Protein AF-A0A7H9CGQ5-F1 (afdb_monomer_lite)

Radius of gyration: 26.14 Å; chains: 1; bounding box: 93×39×71 Å

Structure (mmCIF, N/CA/C/O backbone):
data_AF-A0A7H9CGQ5-F1
#
_entry.id   AF-A0A7H9CGQ5-F1
#
loop_
_atom_site.group_PDB
_atom_site.id
_atom_site.type_symbol
_atom_site.label_atom_id
_atom_site.label_alt_id
_atom_site.label_comp_id
_atom_site.label_asym_id
_atom_site.label_entity_id
_atom_site.label_seq_id
_atom_site.pdbx_PDB_ins_code
_atom_site.Cartn_x
_atom_site.Cartn_y
_atom_site.Cartn_z
_atom_site.occupancy
_atom_site.B_iso_or_equiv
_atom_site.auth_seq_id
_atom_site.auth_comp_id
_atom_site.auth_asym_id
_atom_site.auth_atom_id
_atom_site.pdbx_PDB_model_num
ATOM 1 N N . MET A 1 1 ? 66.122 -0.724 35.534 1.00 43.09 1 MET A N 1
ATOM 2 C CA . MET A 1 1 ? 65.231 0.251 34.865 1.00 43.09 1 MET A CA 1
ATOM 3 C C . MET A 1 1 ? 64.099 -0.499 34.182 1.00 43.09 1 MET A C 1
ATOM 5 O O . MET A 1 1 ? 64.407 -1.417 33.437 1.00 43.09 1 MET A O 1
ATOM 9 N N . LYS A 1 2 ? 62.855 -0.063 34.433 1.00 48.34 2 LYS A N 1
ATOM 10 C CA . LYS A 1 2 ? 61.606 -0.184 33.643 1.00 48.34 2 LYS A CA 1
ATOM 11 C C . LYS A 1 2 ? 60.436 -0.601 34.539 1.00 48.34 2 LYS A C 1
ATOM 13 O O . LYS A 1 2 ? 60.299 -1.744 34.949 1.00 48.34 2 LYS A O 1
ATOM 18 N N . LYS A 1 3 ? 59.658 0.426 34.883 1.00 49.47 3 LYS A N 1
ATOM 19 C CA . LYS A 1 3 ? 58.382 0.401 35.596 1.00 49.47 3 LYS A CA 1
ATOM 20 C C . LYS A 1 3 ? 57.307 -0.087 34.617 1.00 49.47 3 LYS A C 1
ATOM 22 O O . LYS A 1 3 ? 57.309 0.372 33.479 1.00 49.47 3 LYS A O 1
ATOM 27 N N . SER A 1 4 ? 56.387 -0.938 35.057 1.00 46.31 4 SER A N 1
ATOM 28 C CA . SER A 1 4 ? 55.133 -1.205 34.339 1.00 46.31 4 SER A CA 1
ATOM 29 C C . SER A 1 4 ? 54.013 -1.207 35.380 1.00 46.31 4 SER A C 1
ATOM 31 O O . SER A 1 4 ? 53.860 -2.175 36.112 1.00 46.31 4 SER A O 1
ATOM 33 N N . LEU A 1 5 ? 53.517 -0.030 35.771 1.00 48.66 5 LEU A N 1
ATOM 34 C CA . LEU A 1 5 ? 52.307 0.610 35.229 1.00 48.66 5 LEU A CA 1
ATOM 35 C C . LEU A 1 5 ? 51.077 -0.309 35.291 1.00 48.66 5 LEU A C 1
ATOM 37 O O . LEU A 1 5 ? 50.752 -1.024 34.350 1.00 48.66 5 LEU A O 1
ATOM 41 N N . PHE A 1 6 ? 50.410 -0.226 36.446 1.00 49.50 6 PHE A N 1
ATOM 42 C CA . PHE A 1 6 ? 48.983 -0.472 36.628 1.00 49.50 6 PHE A CA 1
ATOM 43 C C . PHE A 1 6 ? 48.187 0.351 35.609 1.00 49.50 6 PHE A C 1
ATOM 45 O O . PHE A 1 6 ? 48.348 1.569 35.567 1.00 49.50 6 PHE A O 1
ATOM 52 N N . MET A 1 7 ? 47.297 -0.286 34.850 1.00 51.72 7 MET A N 1
ATOM 53 C CA . MET A 1 7 ? 46.242 0.409 34.113 1.00 51.72 7 MET A CA 1
ATOM 54 C C . MET A 1 7 ? 44.912 -0.335 34.268 1.00 51.72 7 MET A C 1
ATOM 56 O O . MET A 1 7 ? 44.651 -1.332 33.606 1.00 51.72 7 MET A O 1
ATOM 60 N N . LEU A 1 8 ? 44.138 0.170 35.233 1.00 45.12 8 LEU A N 1
ATOM 61 C CA . LEU A 1 8 ? 42.710 0.501 35.167 1.00 45.12 8 LEU A CA 1
ATOM 62 C C . LEU A 1 8 ? 41.776 -0.452 34.400 1.00 45.12 8 LEU A C 1
ATOM 64 O O . LEU A 1 8 ? 41.672 -0.408 33.177 1.00 45.12 8 LEU A O 1
ATOM 68 N N . SER A 1 9 ? 40.967 -1.192 35.166 1.00 49.03 9 SER A N 1
ATOM 69 C CA . SER A 1 9 ? 39.667 -1.676 34.708 1.00 49.03 9 SER A CA 1
ATOM 70 C C . SER A 1 9 ? 38.731 -0.483 34.500 1.00 49.03 9 SER A C 1
ATOM 72 O O . SER A 1 9 ? 38.485 0.264 35.451 1.00 49.03 9 SER A O 1
ATOM 74 N N . LEU A 1 10 ? 38.166 -0.328 33.304 1.00 52.41 10 LEU A N 1
ATOM 75 C CA . LEU A 1 10 ? 36.964 0.480 33.119 1.00 52.41 10 LEU A CA 1
ATOM 76 C C . LEU A 1 10 ? 35.789 -0.401 32.720 1.00 52.41 10 LEU A C 1
ATOM 78 O O . LEU A 1 10 ? 35.899 -1.320 31.912 1.00 52.41 10 LEU A O 1
ATOM 82 N N . ALA A 1 11 ? 34.689 -0.097 33.393 1.00 53.12 11 ALA A N 1
ATOM 83 C CA . ALA A 1 11 ? 33.464 -0.846 33.458 1.00 53.12 11 ALA A CA 1
ATOM 84 C C . ALA A 1 11 ? 32.754 -0.973 32.106 1.00 53.12 11 ALA A C 1
ATOM 86 O O . ALA A 1 11 ? 32.753 -0.087 31.255 1.00 53.12 11 ALA A O 1
ATOM 87 N N . SER A 1 12 ? 32.106 -2.121 31.997 1.00 49.47 12 SER A N 1
ATOM 88 C CA . SER A 1 12 ? 31.062 -2.500 31.067 1.00 49.47 12 SER A CA 1
ATOM 89 C C . SER A 1 12 ? 29.886 -1.519 30.991 1.00 49.47 12 SER A C 1
ATOM 91 O O . SER A 1 12 ? 29.423 -1.022 32.013 1.00 49.47 12 SER A O 1
ATOM 93 N N . ALA A 1 13 ? 29.340 -1.450 29.773 1.00 50.22 13 ALA A N 1
ATOM 94 C CA . ALA A 1 13 ? 27.950 -1.186 29.399 1.00 50.22 13 ALA A CA 1
ATOM 95 C C . ALA A 1 13 ? 27.366 0.210 29.676 1.00 50.22 13 ALA A C 1
ATOM 97 O O . ALA A 1 13 ? 27.133 0.588 30.813 1.00 50.22 13 ALA A O 1
ATOM 98 N N . LEU A 1 14 ? 26.998 0.890 28.583 1.00 45.94 14 LEU A N 1
ATOM 99 C CA . LEU A 1 14 ? 25.685 1.512 28.368 1.00 45.94 14 LEU A CA 1
ATOM 100 C C . LEU A 1 14 ? 25.566 1.833 26.868 1.00 45.94 14 LEU A C 1
ATOM 102 O O . LEU A 1 14 ? 25.934 2.907 26.400 1.00 45.94 14 LEU A O 1
ATOM 106 N N . ALA A 1 15 ? 25.080 0.863 26.093 1.00 50.25 15 ALA A N 1
ATOM 107 C CA . ALA A 1 15 ? 24.532 1.147 24.776 1.00 50.25 15 ALA A CA 1
ATOM 108 C C . ALA A 1 15 ? 23.142 1.764 24.984 1.00 50.25 15 ALA A C 1
ATOM 110 O O . ALA A 1 15 ? 22.185 1.046 25.260 1.00 50.25 15 ALA A O 1
ATOM 111 N N . LEU A 1 16 ? 23.021 3.090 24.875 1.00 44.81 16 LEU A N 1
ATOM 112 C CA . LEU A 1 16 ? 21.727 3.714 24.604 1.00 44.81 16 LEU A CA 1
ATOM 113 C C . LEU A 1 16 ? 21.535 3.750 23.088 1.00 44.81 16 LEU A C 1
ATOM 115 O O . LEU A 1 16 ? 21.830 4.741 22.425 1.00 44.81 16 LEU A O 1
ATOM 119 N N . SER A 1 17 ? 21.038 2.652 22.530 1.00 47.62 17 SER A N 1
ATOM 120 C CA . SER A 1 17 ? 20.330 2.711 21.256 1.00 47.62 17 SER A CA 1
ATOM 121 C C . SER A 1 17 ? 18.968 3.355 21.518 1.00 47.62 17 SER A C 1
ATOM 123 O O . SER A 1 17 ? 18.037 2.688 21.972 1.00 47.62 17 SER A O 1
ATOM 125 N N . ALA A 1 18 ? 18.850 4.659 21.268 1.00 48.59 18 ALA A N 1
ATOM 126 C CA . ALA A 1 18 ? 17.547 5.292 21.124 1.00 48.59 18 ALA A CA 1
ATOM 127 C C . ALA A 1 18 ? 16.938 4.794 19.807 1.00 48.59 18 ALA A C 1
ATOM 129 O O . ALA A 1 18 ? 17.259 5.277 18.724 1.00 48.59 18 ALA A O 1
ATOM 130 N N . ASN A 1 19 ? 16.110 3.759 19.915 1.00 62.28 19 ASN A N 1
ATOM 131 C CA . ASN A 1 19 ? 15.302 3.242 18.825 1.00 62.28 19 ASN A CA 1
ATOM 132 C C . ASN A 1 19 ? 14.169 4.250 18.583 1.00 62.28 19 ASN A C 1
ATOM 134 O O . ASN A 1 19 ? 13.193 4.284 19.332 1.00 62.28 19 ASN A O 1
ATOM 138 N N . GLN A 1 20 ? 14.328 5.133 17.598 1.00 53.00 20 GLN A N 1
ATOM 139 C CA . GLN A 1 20 ? 13.268 6.054 17.197 1.00 53.00 20 GLN A CA 1
ATOM 140 C C . GLN A 1 20 ? 12.257 5.286 16.346 1.00 53.00 20 GLN A C 1
ATOM 142 O O . GLN A 1 20 ? 12.319 5.286 15.119 1.00 53.00 20 GLN A O 1
ATOM 147 N N . ASN A 1 21 ? 11.325 4.610 17.019 1.00 58.25 21 ASN A N 1
ATOM 148 C CA . ASN A 1 21 ? 10.062 4.243 16.399 1.00 58.25 21 ASN A CA 1
ATOM 149 C C . ASN A 1 21 ? 9.409 5.537 15.891 1.00 58.25 21 ASN A C 1
ATOM 151 O O . ASN A 1 21 ? 9.279 6.506 16.640 1.00 58.25 21 ASN A O 1
ATOM 155 N N . LEU A 1 22 ? 9.019 5.550 14.616 1.00 45.75 22 LEU A N 1
ATOM 156 C CA . LEU A 1 22 ? 8.141 6.564 14.040 1.00 45.75 22 LEU A CA 1
ATOM 157 C C . LEU A 1 22 ? 6.774 6.454 14.721 1.00 45.75 22 LEU A C 1
ATOM 159 O O . LEU A 1 22 ? 5.853 5.802 14.234 1.00 45.75 22 LEU A O 1
ATOM 163 N N . GLU A 1 23 ? 6.647 7.076 15.885 1.00 43.31 23 GLU A N 1
ATOM 164 C CA . GLU A 1 23 ? 5.351 7.364 16.463 1.00 43.31 23 GLU A CA 1
ATOM 165 C C . GLU A 1 23 ? 4.684 8.397 15.556 1.00 43.31 23 GLU A C 1
ATOM 167 O O . GLU A 1 23 ? 5.132 9.539 15.429 1.00 43.31 23 GLU A O 1
ATOM 172 N N . LEU A 1 24 ? 3.600 7.984 14.894 1.00 47.41 24 LEU A N 1
ATOM 173 C CA . LEU A 1 24 ? 2.593 8.931 14.439 1.00 47.41 24 LEU A CA 1
ATOM 174 C C . LEU A 1 24 ? 2.308 9.857 15.632 1.00 47.41 24 LEU A C 1
ATOM 176 O O . LEU A 1 24 ? 1.929 9.336 16.687 1.00 47.41 24 LEU A O 1
ATOM 180 N N . PRO A 1 25 ? 2.442 11.190 15.511 1.00 42.72 25 PRO A N 1
ATOM 181 C CA . PRO A 1 25 ? 2.049 12.092 16.574 1.00 42.72 25 PRO A CA 1
ATOM 182 C C . PRO A 1 25 ? 0.522 12.154 16.574 1.00 42.72 25 PRO A C 1
ATOM 184 O O . PRO A 1 25 ? -0.095 13.143 16.186 1.00 42.72 25 PRO A O 1
ATOM 187 N N . LEU A 1 26 ? -0.114 11.078 17.032 1.00 46.44 26 LEU A N 1
ATOM 188 C CA . LEU A 1 26 ? -1.440 11.142 17.616 1.00 46.44 26 LEU A CA 1
ATOM 189 C C . LEU A 1 26 ? -1.251 11.735 19.022 1.00 46.44 26 LEU A C 1
ATOM 191 O O . LEU A 1 26 ? -1.452 11.070 20.036 1.00 46.44 26 LEU A O 1
ATOM 195 N N . SER A 1 27 ? -0.737 12.969 19.075 1.00 47.44 27 SER A N 1
ATOM 196 C CA . SER A 1 27 ? -0.339 13.637 20.307 1.00 47.44 27 SER A CA 1
ATOM 197 C C . SER A 1 27 ? -1.548 13.819 21.217 1.00 47.44 27 SER A C 1
ATOM 199 O O . SER A 1 27 ? -2.399 14.677 21.017 1.00 47.44 27 SER A O 1
ATOM 201 N N . GLN A 1 28 ? -1.575 12.969 22.239 1.00 44.47 28 GLN A N 1
ATOM 202 C CA . GLN A 1 28 ? -1.870 13.269 23.642 1.00 44.47 28 GLN A CA 1
ATOM 203 C C . GLN A 1 28 ? -3.270 13.761 24.037 1.00 44.47 28 GLN A C 1
ATOM 205 O O . GLN A 1 28 ? -3.569 13.762 25.228 1.00 44.47 28 GLN A O 1
ATOM 210 N N . ASN A 1 29 ? -4.180 14.050 23.105 1.00 45.91 29 ASN A N 1
ATOM 211 C CA . ASN A 1 29 ? -5.574 14.371 23.458 1.00 45.91 29 ASN A CA 1
ATOM 212 C C . ASN A 1 29 ? -6.470 13.124 23.612 1.00 45.91 29 ASN A C 1
ATOM 214 O O . ASN A 1 29 ? -7.557 13.188 24.180 1.00 45.91 29 ASN A O 1
ATOM 218 N N . LEU A 1 30 ? -6.000 11.959 23.148 1.00 52.56 30 LEU A N 1
ATOM 219 C CA . LEU A 1 30 ? -6.695 10.680 23.331 1.00 52.56 30 LEU A CA 1
ATOM 220 C C . LEU A 1 30 ? -6.416 10.036 24.698 1.00 52.56 30 LEU A C 1
ATOM 222 O O . LEU A 1 30 ? -7.196 9.207 25.152 1.00 52.56 30 LEU A O 1
ATOM 226 N N . ALA A 1 31 ? -5.315 10.420 25.355 1.00 47.03 31 ALA A N 1
ATOM 227 C CA . ALA A 1 31 ? -4.818 9.766 26.567 1.00 47.03 31 ALA A CA 1
ATOM 228 C C . ALA A 1 31 ? -5.671 10.047 27.820 1.00 47.03 31 ALA A C 1
ATOM 230 O O . ALA A 1 31 ? -5.622 9.269 28.766 1.00 47.03 31 ALA A O 1
ATOM 231 N N . ASN A 1 32 ? -6.487 11.110 27.809 1.00 45.44 32 ASN A N 1
ATOM 232 C CA . ASN A 1 32 ? -7.322 11.517 28.948 1.00 45.44 32 ASN A CA 1
ATOM 233 C C . ASN A 1 32 ? -8.836 11.471 28.680 1.00 45.44 32 ASN A C 1
ATOM 235 O O . ASN A 1 32 ? -9.619 11.778 29.577 1.00 45.44 32 ASN A O 1
ATOM 239 N N . GLN A 1 33 ? -9.276 11.075 27.481 1.00 54.00 33 GLN A N 1
ATOM 240 C CA . GLN A 1 33 ? -10.698 10.888 27.190 1.00 54.00 33 GLN A CA 1
ATOM 241 C C . GLN A 1 33 ? -11.011 9.400 27.079 1.00 54.00 33 GLN A C 1
ATOM 243 O O . GLN A 1 33 ? -10.526 8.711 26.185 1.00 54.00 33 GLN A O 1
ATOM 248 N N . THR A 1 34 ? -11.871 8.901 27.970 1.00 62.88 34 THR A N 1
ATOM 249 C CA . THR A 1 34 ? -12.489 7.585 27.782 1.00 62.88 34 THR A CA 1
ATOM 250 C C . THR A 1 34 ? -13.379 7.668 26.545 1.00 62.88 34 THR A C 1
ATOM 252 O O . THR A 1 34 ? -14.527 8.099 26.627 1.00 62.88 34 THR A O 1
ATOM 255 N N . LEU A 1 35 ? -12.845 7.300 25.380 1.00 73.06 35 LEU A N 1
ATOM 256 C CA . LEU A 1 35 ? -13.638 7.212 24.160 1.00 73.06 35 LEU A CA 1
ATOM 257 C C . LEU A 1 35 ? -14.684 6.113 24.345 1.00 73.06 35 LEU A C 1
ATOM 259 O O . LEU A 1 35 ? -14.346 4.962 24.631 1.00 73.06 35 LEU A O 1
ATOM 263 N N . GLN A 1 36 ? -15.954 6.456 24.154 1.00 74.94 36 GLN A N 1
ATOM 264 C CA . GLN A 1 36 ? -17.058 5.506 24.258 1.00 74.94 36 GLN A CA 1
ATOM 265 C C . GLN A 1 36 ? -17.789 5.354 22.925 1.00 74.94 36 GLN A C 1
ATOM 267 O O . GLN A 1 36 ? -17.793 6.248 22.072 1.00 74.94 36 GLN A O 1
ATOM 272 N N . GLY A 1 37 ? -18.410 4.186 22.752 1.00 83.00 37 GLY A N 1
ATOM 273 C CA . GLY A 1 37 ? -19.279 3.880 21.620 1.00 83.00 37 GLY A CA 1
ATOM 274 C C . GLY A 1 37 ? -18.637 4.160 20.259 1.00 83.00 37 GLY A C 1
ATOM 275 O O . GLY A 1 37 ? -17.505 3.762 19.984 1.00 83.00 37 GLY A O 1
ATOM 276 N N . ASP A 1 38 ? -19.376 4.863 19.400 1.00 84.50 38 ASP A N 1
ATOM 277 C CA . ASP A 1 38 ? -18.979 5.115 18.013 1.00 84.50 38 ASP A CA 1
ATOM 278 C C . ASP A 1 38 ? -17.701 5.969 17.876 1.00 84.50 38 ASP A C 1
ATOM 280 O O . ASP A 1 38 ? -17.035 5.870 16.848 1.00 84.50 38 ASP A O 1
ATOM 284 N N . GLN A 1 39 ? -17.338 6.794 18.869 1.00 89.38 39 GLN A N 1
ATOM 285 C CA . GLN A 1 39 ? -16.114 7.611 18.807 1.00 89.38 39 GLN A CA 1
ATOM 286 C C . GLN A 1 39 ? -14.863 6.739 18.922 1.00 89.38 39 GLN A C 1
ATOM 288 O O . GLN A 1 39 ? -13.930 6.883 18.131 1.00 89.38 39 GLN A O 1
ATOM 293 N N . LYS A 1 40 ? -14.881 5.786 19.864 1.00 88.69 40 LYS A N 1
ATOM 294 C CA . LYS A 1 40 ? -13.820 4.786 20.024 1.00 88.69 40 LYS A CA 1
ATOM 295 C C . LYS A 1 40 ? -13.670 3.967 18.749 1.00 88.69 40 LYS A C 1
ATOM 297 O O . LYS A 1 40 ? -12.582 3.905 18.184 1.00 88.69 40 LYS A O 1
ATOM 302 N N . SER A 1 41 ? -14.780 3.425 18.244 1.00 91.38 41 SER A N 1
ATOM 303 C CA . SER A 1 41 ? -14.754 2.623 17.019 1.00 91.38 41 SER A CA 1
ATOM 304 C C . SER A 1 41 ? -14.303 3.412 15.789 1.00 91.38 41 SER A C 1
ATOM 306 O O . SER A 1 41 ? -13.664 2.841 14.911 1.00 91.38 41 SER A O 1
ATOM 308 N N . ALA A 1 42 ? -14.601 4.711 15.705 1.00 93.31 42 ALA A N 1
ATOM 309 C CA . ALA A 1 42 ? -14.127 5.556 14.613 1.00 93.31 42 ALA A CA 1
ATOM 310 C C . ALA A 1 42 ? -12.606 5.748 14.649 1.00 93.31 42 ALA A C 1
ATOM 312 O O . ALA A 1 42 ? -11.954 5.575 13.621 1.00 93.31 42 ALA A O 1
ATOM 313 N N . CYS A 1 43 ? -12.031 6.060 15.815 1.00 91.62 43 CYS A N 1
ATOM 314 C CA . CYS A 1 43 ? -10.579 6.205 15.946 1.00 91.62 43 CYS A CA 1
ATOM 315 C C . CYS A 1 43 ? -9.847 4.883 15.700 1.00 91.62 43 CYS A C 1
ATOM 317 O O . CYS A 1 43 ? -8.856 4.852 14.974 1.00 91.62 43 CYS A O 1
ATOM 319 N N . GLU A 1 44 ? -10.369 3.779 16.235 1.00 90.25 44 GLU A N 1
ATOM 320 C CA . GLU A 1 44 ? -9.827 2.446 15.966 1.00 90.25 44 GLU A CA 1
ATOM 321 C C . GLU A 1 44 ? -9.916 2.094 14.480 1.00 90.25 44 GLU A C 1
ATOM 323 O O . GLU A 1 44 ? -8.962 1.566 13.924 1.00 90.25 44 GLU A O 1
ATOM 328 N N . ALA A 1 45 ? -11.014 2.426 13.793 1.00 92.06 45 ALA A N 1
ATOM 329 C CA . ALA A 1 45 ? -11.120 2.205 12.354 1.00 92.06 45 ALA A CA 1
ATOM 330 C C . ALA A 1 45 ? -10.077 3.014 11.565 1.00 92.06 45 ALA A C 1
ATOM 332 O O . ALA A 1 45 ? -9.480 2.469 10.641 1.00 92.06 45 ALA A O 1
ATOM 333 N N . ILE A 1 46 ? -9.815 4.274 11.937 1.00 90.25 46 ILE A N 1
ATOM 334 C CA . ILE A 1 46 ? -8.767 5.093 11.301 1.00 90.25 46 ILE A CA 1
ATOM 335 C C . ILE A 1 46 ? -7.392 4.432 11.429 1.00 90.25 46 ILE A C 1
ATOM 337 O O . ILE A 1 46 ? -6.641 4.425 10.460 1.00 90.25 46 ILE A O 1
ATOM 341 N N . LEU A 1 47 ? -7.077 3.852 12.587 1.00 87.75 47 LEU A N 1
ATOM 342 C CA . LEU A 1 47 ? -5.800 3.171 12.820 1.00 87.75 47 LEU A CA 1
ATOM 343 C C . LEU A 1 47 ? -5.734 1.802 12.130 1.00 87.75 47 LEU A C 1
ATOM 345 O O . LEU A 1 47 ? -4.713 1.423 11.566 1.00 87.75 47 LEU A O 1
ATOM 349 N N . CYS A 1 48 ? -6.832 1.054 12.160 1.00 89.00 48 CYS A N 1
ATOM 350 C CA . CYS A 1 48 ? -6.870 -0.322 11.687 1.00 89.00 48 CYS A CA 1
ATOM 351 C C . CYS A 1 48 ? -7.028 -0.441 10.171 1.00 89.00 48 CYS A C 1
ATOM 353 O O . CYS A 1 48 ? -6.582 -1.429 9.595 1.00 89.00 48 CYS A O 1
ATOM 355 N N . LEU A 1 49 ? -7.705 0.493 9.499 1.00 88.19 49 LEU A N 1
ATOM 356 C CA . LEU A 1 49 ? -7.981 0.373 8.064 1.00 88.19 49 LEU A CA 1
ATOM 357 C C . LEU A 1 49 ? -6.719 0.483 7.186 1.00 88.19 49 LEU A C 1
ATOM 359 O O . LEU A 1 49 ? -6.628 -0.311 6.255 1.00 88.19 49 LEU A O 1
ATOM 363 N N . PRO A 1 50 ? -5.728 1.344 7.475 1.00 82.00 50 PRO A N 1
ATOM 364 C CA . PRO A 1 50 ? -4.469 1.380 6.726 1.00 82.00 50 PRO A CA 1
ATOM 365 C C . PRO A 1 50 ? -3.504 0.228 7.034 1.00 82.00 50 PRO A C 1
ATOM 367 O O . PRO A 1 50 ? -2.580 -0.003 6.267 1.00 82.00 50 PRO A O 1
ATOM 370 N N . ALA A 1 51 ? -3.689 -0.492 8.144 1.00 74.19 51 ALA A N 1
ATOM 371 C CA . ALA A 1 51 ? -2.735 -1.506 8.585 1.00 74.19 51 ALA A CA 1
ATOM 372 C C . ALA A 1 51 ? -2.728 -2.760 7.687 1.00 74.19 51 ALA A C 1
ATOM 374 O O . ALA A 1 51 ? -3.780 -3.360 7.427 1.00 74.19 51 ALA A O 1
ATOM 375 N N . SER A 1 52 ? -1.527 -3.200 7.298 1.00 66.25 52 SER A N 1
ATOM 376 C CA . SER A 1 52 ? -1.285 -4.411 6.495 1.00 66.25 52 SER A CA 1
ATOM 377 C C . SER A 1 52 ? -1.573 -5.703 7.273 1.00 66.25 52 SER A C 1
ATOM 379 O O . SER A 1 52 ? -2.172 -6.632 6.735 1.00 66.25 52 SER A O 1
ATOM 381 N N . SER A 1 53 ? -1.240 -5.746 8.569 1.00 64.94 53 SER A N 1
ATOM 382 C CA . SER A 1 53 ? -1.583 -6.842 9.487 1.00 64.94 53 SER A CA 1
ATOM 383 C C . SER A 1 53 ? -2.522 -6.342 10.583 1.00 64.94 53 SER A C 1
ATOM 385 O O . SER A 1 53 ? -2.144 -5.490 11.388 1.00 64.94 53 SER A O 1
ATOM 387 N N . ARG A 1 54 ? -3.754 -6.863 10.631 1.00 74.62 54 ARG A N 1
ATOM 388 C CA . ARG A 1 54 ? -4.767 -6.411 11.596 1.00 74.62 54 ARG A CA 1
ATOM 389 C C . ARG A 1 54 ? -4.889 -7.389 12.766 1.00 74.62 54 ARG A C 1
ATOM 391 O O . ARG A 1 54 ? -5.287 -8.534 12.534 1.00 74.62 54 ARG A O 1
ATOM 398 N N . PRO A 1 55 ? -4.614 -6.954 14.006 1.00 80.06 55 PRO A N 1
ATOM 399 C CA . PRO A 1 55 ? -4.856 -7.772 15.185 1.00 80.06 55 PRO A CA 1
ATOM 400 C C . PRO A 1 55 ? -6.366 -8.004 15.378 1.00 80.06 55 PRO A C 1
ATOM 402 O O . PRO A 1 55 ? -7.215 -7.339 14.770 1.00 80.06 55 PRO A O 1
ATOM 405 N N . SER A 1 56 ? -6.724 -8.987 16.204 1.00 83.19 56 SER A N 1
ATOM 406 C CA . SER A 1 56 ? -8.122 -9.390 16.423 1.00 83.19 56 SER A CA 1
ATOM 407 C C . SER A 1 56 ? -9.007 -8.252 16.954 1.00 83.19 56 SER A C 1
ATOM 409 O O . SER A 1 56 ? -10.200 -8.189 16.656 1.00 83.19 56 SER A O 1
ATOM 411 N N . GLU A 1 57 ? -8.382 -7.310 17.643 1.00 86.00 57 GLU A N 1
ATOM 412 C CA . GLU A 1 57 ? -8.905 -6.105 18.266 1.00 86.00 57 GLU A CA 1
ATOM 413 C C . GLU A 1 57 ? -9.439 -5.111 17.227 1.00 86.00 57 GLU A C 1
ATOM 415 O O . GLU A 1 57 ? -10.378 -4.370 17.501 1.00 86.00 57 GLU A O 1
ATOM 420 N N . CYS A 1 58 ? -8.926 -5.153 15.993 1.00 88.00 58 CYS A N 1
ATOM 421 C CA . CYS A 1 58 ? -9.413 -4.324 14.893 1.00 88.00 58 CYS A CA 1
ATOM 422 C C . CYS A 1 58 ? -10.739 -4.821 14.296 1.00 88.00 58 CYS A C 1
ATOM 424 O O . CYS A 1 58 ? -11.456 -4.049 13.653 1.00 88.00 58 CYS A O 1
ATOM 426 N N . LYS A 1 59 ? -11.091 -6.103 14.479 1.00 88.12 59 LYS A N 1
ATOM 427 C CA . LYS A 1 59 ? -12.290 -6.718 13.877 1.00 88.12 59 LYS A CA 1
ATOM 428 C C . LYS A 1 59 ? -13.591 -5.947 14.142 1.00 88.12 59 LYS A C 1
ATOM 430 O O . LYS A 1 59 ? -14.308 -5.712 13.168 1.00 88.12 59 LYS A O 1
ATOM 435 N N . PRO A 1 60 ? -13.944 -5.552 15.382 1.00 91.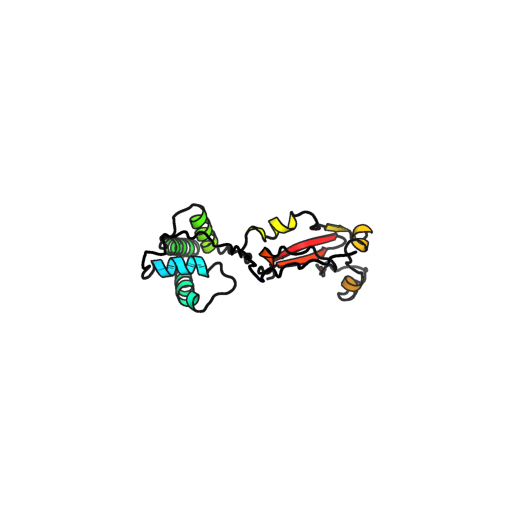31 60 PRO A N 1
ATOM 436 C CA . PRO A 1 60 ? -15.205 -4.852 15.641 1.00 91.31 60 PRO A CA 1
ATOM 437 C C . PRO A 1 60 ? -15.301 -3.513 14.900 1.00 91.31 60 PRO A C 1
ATOM 439 O O . PRO A 1 60 ? -16.310 -3.242 14.245 1.00 91.31 60 PRO A O 1
ATOM 442 N N . SER A 1 61 ? -14.242 -2.709 14.940 1.00 91.94 61 SER A N 1
ATOM 443 C CA . SER A 1 61 ? -14.225 -1.358 14.371 1.00 91.94 61 SER A CA 1
ATOM 444 C C . SER A 1 61 ? -14.164 -1.373 12.843 1.00 91.94 61 SER A C 1
ATOM 446 O O . SER A 1 61 ? -14.892 -0.632 12.179 1.00 91.94 61 SER A O 1
ATOM 448 N N . VAL A 1 62 ? -13.421 -2.318 12.261 1.00 91.44 62 VAL A N 1
ATOM 449 C CA . VAL A 1 62 ? -13.417 -2.568 10.811 1.00 91.44 62 VAL A CA 1
ATOM 450 C C . VAL A 1 62 ? -14.777 -3.094 10.333 1.00 91.44 62 VAL A C 1
ATOM 452 O O . VAL A 1 62 ? -15.317 -2.605 9.340 1.00 91.44 62 VAL A O 1
ATOM 455 N N . LYS A 1 63 ? -15.392 -4.036 11.062 1.00 92.81 63 LYS A N 1
ATOM 456 C CA . LYS A 1 63 ? -16.737 -4.547 10.744 1.00 92.81 63 LYS A CA 1
ATOM 457 C C . LYS A 1 63 ? -17.783 -3.433 10.778 1.00 92.81 63 LYS A C 1
ATOM 459 O O . LYS A 1 63 ? -18.631 -3.371 9.891 1.00 92.81 63 LYS A O 1
ATOM 464 N N . LYS A 1 64 ? -17.713 -2.543 11.771 1.00 93.94 64 LYS A N 1
ATOM 465 C CA . LYS A 1 64 ? -18.582 -1.364 11.878 1.00 93.94 64 LYS A CA 1
ATOM 466 C C . LYS A 1 64 ? -18.394 -0.411 10.696 1.00 93.94 64 LYS A C 1
ATOM 468 O O . LYS A 1 64 ? -19.384 0.063 10.154 1.00 93.94 64 LYS A O 1
ATOM 473 N N . TYR A 1 65 ? -17.157 -0.156 10.266 1.00 94.38 65 TYR A N 1
ATOM 474 C CA . TYR A 1 65 ? -16.888 0.683 9.094 1.00 94.38 65 TYR A CA 1
ATOM 475 C C . TYR A 1 65 ? -17.520 0.108 7.816 1.00 94.38 65 TYR A C 1
ATOM 477 O O . TYR A 1 65 ? -18.204 0.816 7.071 1.00 94.38 65 TYR A O 1
ATOM 485 N N . PHE A 1 66 ? -17.337 -1.192 7.572 1.00 94.12 66 PHE A N 1
ATOM 486 C CA . PHE A 1 66 ? -17.856 -1.839 6.366 1.00 94.12 66 PHE A CA 1
ATOM 487 C C . PHE A 1 66 ? -19.367 -2.096 6.395 1.00 94.12 66 PHE A C 1
ATOM 489 O O . PHE A 1 66 ? -19.966 -2.177 5.324 1.00 94.12 66 PHE A O 1
ATOM 496 N N . SER A 1 67 ? -20.006 -2.145 7.572 1.00 95.56 67 SER A N 1
ATOM 497 C CA . SER A 1 67 ? -21.470 -2.246 7.683 1.00 95.56 67 SER A CA 1
ATOM 498 C C . SER A 1 67 ? -22.207 -0.945 7.344 1.00 95.56 67 SER A C 1
ATOM 500 O O . SER A 1 67 ? -23.422 -0.955 7.144 1.00 95.56 67 SER A O 1
ATOM 502 N N . ILE A 1 68 ? -21.491 0.178 7.239 1.00 95.75 68 ILE A N 1
ATOM 503 C CA . ILE A 1 68 ? -22.053 1.451 6.789 1.00 95.75 68 ILE A CA 1
ATOM 504 C C . ILE A 1 68 ? -22.248 1.394 5.275 1.00 95.75 68 ILE A C 1
ATOM 506 O O . ILE A 1 68 ? -21.280 1.412 4.511 1.00 95.75 68 ILE A O 1
ATOM 510 N N . ILE A 1 69 ? -23.514 1.358 4.858 1.00 93.00 69 ILE A N 1
ATOM 511 C CA . ILE A 1 69 ? -23.925 1.275 3.456 1.00 93.00 69 ILE A CA 1
ATOM 512 C C . ILE A 1 69 ? -24.946 2.389 3.149 1.00 93.00 69 ILE A C 1
ATOM 514 O O . ILE A 1 69 ? -25.854 2.709 3.929 1.00 93.00 69 ILE A O 1
ATOM 518 N N . GLY A 1 70 ? -24.748 3.061 2.021 1.00 93.50 70 GLY A N 1
ATOM 519 C CA . GLY A 1 70 ? -25.658 4.032 1.419 1.00 93.50 70 GLY A CA 1
ATOM 520 C C . GLY A 1 70 ? -26.419 3.438 0.235 1.00 93.50 70 GLY A C 1
ATOM 521 O O . GLY A 1 70 ? -26.127 2.333 -0.208 1.00 93.50 70 GLY A O 1
ATOM 522 N N . LYS A 1 71 ? -27.402 4.180 -0.291 1.00 94.00 71 LYS A N 1
ATOM 523 C CA . LYS A 1 71 ? -28.139 3.756 -1.495 1.00 94.00 71 LYS A CA 1
ATOM 524 C C . LYS A 1 71 ? -27.238 3.782 -2.732 1.00 94.00 71 LYS A C 1
ATOM 526 O O . LYS A 1 71 ? -27.377 2.938 -3.609 1.00 94.00 71 LYS A O 1
ATOM 531 N N . LYS A 1 72 ? -26.320 4.752 -2.791 1.00 92.38 72 LYS A N 1
ATOM 532 C CA . LYS A 1 72 ? -25.312 4.910 -3.845 1.00 92.38 72 LYS A CA 1
ATOM 533 C C . LYS A 1 72 ? -23.893 4.798 -3.270 1.00 92.38 72 LYS A C 1
ATOM 535 O O . LYS A 1 72 ? -23.705 5.079 -2.084 1.00 92.38 72 LYS A O 1
ATOM 540 N N . PRO A 1 73 ? -22.873 4.481 -4.091 1.00 87.94 73 PRO A N 1
ATOM 541 C CA . PRO A 1 73 ? -21.474 4.480 -3.656 1.00 87.94 73 PRO A CA 1
ATOM 542 C C . PRO A 1 73 ? -21.026 5.814 -3.042 1.00 87.94 73 PRO A C 1
ATOM 544 O O . PRO A 1 73 ? -20.365 5.819 -2.006 1.00 87.94 73 PRO A O 1
ATOM 547 N N . SER A 1 74 ? -21.468 6.941 -3.611 1.00 88.25 74 SER A N 1
ATOM 548 C CA . SER A 1 74 ? -21.231 8.284 -3.064 1.00 88.25 74 SER A CA 1
ATOM 549 C C . SER A 1 74 ? -21.822 8.459 -1.663 1.00 88.25 74 SER A C 1
ATOM 551 O O . SER A 1 74 ? -21.192 9.038 -0.782 1.00 88.25 74 SER A O 1
ATOM 553 N N . ASP A 1 75 ? -23.018 7.916 -1.426 1.00 92.00 75 ASP A N 1
ATOM 554 C CA . ASP A 1 75 ? -23.683 7.9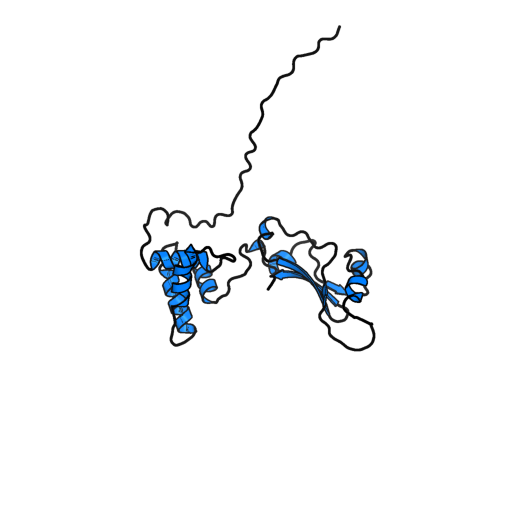94 -0.125 1.00 92.00 75 ASP A CA 1
ATOM 555 C C . ASP A 1 75 ? -22.951 7.129 0.904 1.00 92.00 75 ASP A C 1
ATOM 557 O O . ASP A 1 75 ? -22.788 7.532 2.054 1.00 92.00 75 ASP A O 1
ATOM 561 N N . THR A 1 76 ? -22.483 5.946 0.495 1.00 90.56 76 THR A N 1
ATOM 562 C CA . THR A 1 76 ? -21.640 5.074 1.324 1.00 90.56 76 THR A CA 1
ATOM 563 C C . THR A 1 76 ? -20.351 5.785 1.721 1.00 90.56 76 THR A C 1
ATOM 565 O O . THR A 1 76 ? -20.008 5.804 2.903 1.00 90.56 76 THR A O 1
ATOM 568 N N . ALA A 1 77 ? -19.669 6.413 0.760 1.00 92.12 77 ALA A N 1
ATOM 569 C CA . ALA A 1 77 ? -18.447 7.174 0.993 1.00 92.12 77 ALA A CA 1
ATOM 570 C C . ALA A 1 77 ? -18.676 8.323 1.990 1.00 92.12 77 ALA A C 1
ATOM 572 O O . ALA A 1 77 ? -17.973 8.424 2.995 1.00 92.12 77 ALA A O 1
ATOM 573 N N . ASN A 1 78 ? -19.729 9.119 1.786 1.00 94.12 78 ASN A N 1
ATOM 574 C CA . ASN A 1 78 ? -20.087 10.221 2.681 1.00 94.12 78 ASN A CA 1
ATOM 575 C C . ASN A 1 78 ? -20.408 9.742 4.102 1.00 94.12 78 ASN A C 1
ATOM 577 O O . ASN A 1 78 ? -19.904 10.307 5.073 1.00 94.12 78 ASN A O 1
ATOM 581 N N . LYS A 1 79 ? -21.197 8.671 4.251 1.00 96.00 79 LYS A N 1
ATOM 582 C CA . LYS A 1 79 ? -21.515 8.099 5.571 1.00 96.00 79 LYS A CA 1
ATOM 583 C C . LYS A 1 79 ? -20.278 7.535 6.269 1.00 96.00 79 LYS A C 1
ATOM 585 O O . LYS A 1 79 ? -20.130 7.695 7.479 1.00 96.00 79 LYS A O 1
ATOM 590 N N . ARG A 1 80 ? -19.374 6.895 5.524 1.00 95.31 80 ARG A N 1
ATOM 591 C CA . ARG A 1 80 ? -18.091 6.412 6.053 1.00 95.31 80 ARG A CA 1
ATOM 592 C C . ARG A 1 80 ? -17.212 7.577 6.502 1.00 95.31 80 ARG A C 1
ATOM 594 O O . ARG A 1 80 ? -16.706 7.528 7.617 1.00 95.31 80 ARG A O 1
ATOM 601 N N . LYS A 1 81 ? -17.121 8.661 5.723 1.00 93.88 81 LYS A N 1
ATOM 602 C CA . LYS A 1 81 ? -16.420 9.894 6.129 1.00 93.88 81 LYS A CA 1
ATOM 603 C C . LYS A 1 81 ? -17.008 10.483 7.414 1.00 93.88 81 LYS A C 1
ATOM 605 O O . LYS A 1 81 ? -16.268 10.807 8.338 1.00 93.88 81 LYS A O 1
ATOM 610 N N . GLN A 1 82 ? -18.336 10.560 7.511 1.00 94.31 82 GLN A N 1
ATOM 611 C CA . GLN A 1 82 ? -19.031 11.024 8.719 1.00 94.31 82 GLN A CA 1
ATOM 612 C C . GLN A 1 82 ? -18.735 10.146 9.939 1.00 94.31 82 GLN A C 1
ATOM 614 O O . GLN A 1 82 ? -18.528 10.674 11.028 1.00 94.31 82 GLN A O 1
ATOM 619 N N . PHE A 1 83 ? -18.673 8.823 9.769 1.00 95.25 83 PHE A N 1
ATOM 620 C CA . PHE A 1 83 ? -18.273 7.910 10.837 1.00 95.25 83 PHE A CA 1
ATOM 621 C C . PHE A 1 83 ? -16.835 8.166 11.298 1.00 95.25 83 PHE A C 1
ATOM 623 O O . PHE A 1 83 ? -16.621 8.339 12.492 1.00 95.25 83 PHE A O 1
ATOM 630 N N . LEU A 1 84 ? -15.869 8.284 10.380 1.00 93.44 84 LEU A N 1
ATOM 631 C CA . LEU A 1 84 ? -14.474 8.586 10.736 1.00 93.44 84 LEU A CA 1
ATOM 632 C C . LEU A 1 84 ? -14.334 9.963 11.411 1.00 93.44 84 LEU A C 1
ATOM 634 O O . LEU A 1 84 ? -13.497 10.146 12.292 1.00 93.44 84 LEU A O 1
ATOM 638 N N . ASN A 1 85 ? -15.183 10.930 11.054 1.00 92.31 85 ASN A N 1
ATOM 639 C CA . ASN A 1 85 ? -15.231 12.246 11.697 1.00 92.31 85 ASN A CA 1
ATOM 640 C C . ASN A 1 85 ? -15.752 12.231 13.139 1.00 92.31 85 ASN A C 1
ATOM 642 O O . ASN A 1 85 ? -15.596 13.233 13.829 1.00 92.31 85 ASN A O 1
ATOM 646 N N . LYS A 1 86 ? -16.302 11.113 13.630 1.00 91.81 86 LYS A N 1
ATOM 647 C CA . LYS A 1 86 ? -16.612 10.957 15.059 1.00 91.81 86 LYS A CA 1
ATOM 648 C C . LYS A 1 86 ? -15.360 10.807 15.922 1.00 91.81 86 LYS A C 1
ATOM 650 O O . LYS A 1 86 ? -15.455 10.988 17.132 1.00 91.81 86 LYS A O 1
ATOM 655 N N . CYS A 1 87 ? -14.215 10.467 15.328 1.00 90.38 87 CYS A N 1
ATOM 656 C CA . CYS A 1 87 ? -12.957 10.429 16.054 1.00 90.38 87 CYS A CA 1
ATOM 657 C C . CYS A 1 87 ? -12.513 11.863 16.402 1.00 90.38 87 CYS A C 1
ATOM 659 O O . CYS A 1 87 ? -12.291 12.643 15.471 1.00 90.38 87 CYS A O 1
ATOM 661 N N . PRO A 1 88 ? -12.360 12.213 17.695 1.00 82.25 88 PRO A N 1
ATOM 662 C CA . PRO A 1 88 ? -11.979 13.559 18.124 1.00 82.25 88 PRO A CA 1
ATOM 663 C C . PRO A 1 88 ? -10.498 13.891 17.887 1.00 82.25 88 PRO A C 1
ATOM 665 O O . PRO A 1 88 ? -10.092 15.007 18.193 1.00 82.25 88 PRO A O 1
ATOM 668 N N . ALA A 1 89 ? -9.694 12.956 17.355 1.00 69.94 89 ALA A N 1
ATOM 669 C CA . ALA A 1 89 ? -8.324 13.243 16.939 1.00 69.94 89 ALA A CA 1
ATOM 670 C C . ALA A 1 89 ? -8.325 14.424 15.956 1.00 69.94 89 ALA A C 1
ATOM 672 O O . ALA A 1 89 ? -9.116 14.435 15.007 1.00 69.94 89 ALA A O 1
ATOM 673 N N . ASP A 1 90 ? -7.475 15.411 16.242 1.00 58.16 90 ASP A N 1
ATOM 674 C CA . ASP A 1 90 ? -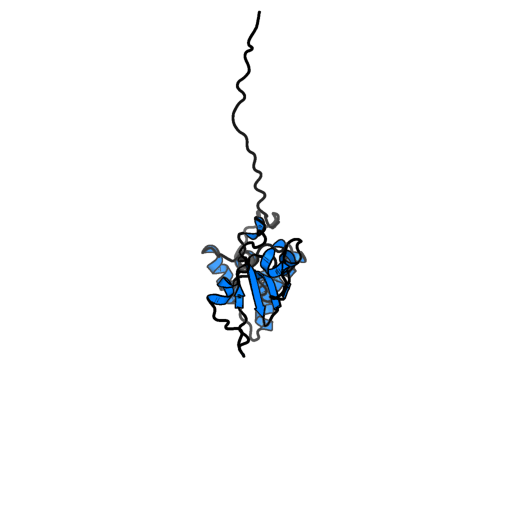7.559 16.779 15.739 1.00 58.16 90 ASP A CA 1
ATOM 675 C C . ASP A 1 90 ? -7.940 16.874 14.255 1.00 58.16 90 ASP A C 1
ATOM 677 O O . ASP A 1 90 ? -7.423 16.149 13.401 1.00 58.16 90 ASP A O 1
ATOM 681 N N . ASN A 1 91 ? -8.832 17.818 13.936 1.00 66.19 91 ASN A N 1
ATOM 682 C CA . ASN A 1 91 ? -9.297 18.138 12.580 1.00 66.19 91 ASN A CA 1
ATOM 683 C C . ASN A 1 91 ? -8.206 18.801 11.717 1.00 66.19 91 ASN A C 1
ATOM 685 O O . ASN A 1 91 ? -8.469 19.746 10.974 1.00 66.19 91 ASN A O 1
ATOM 689 N N . THR A 1 92 ? -6.968 18.325 11.814 1.00 76.88 92 THR A N 1
ATOM 690 C CA . THR A 1 92 ? -5.866 18.798 10.992 1.00 76.88 92 THR A CA 1
ATOM 691 C C . THR A 1 92 ? -6.124 18.444 9.525 1.00 76.88 92 THR A C 1
ATOM 693 O O . THR A 1 92 ? -6.743 17.413 9.227 1.00 76.88 92 THR A O 1
ATOM 696 N N . PRO A 1 93 ? -5.615 19.250 8.577 1.00 76.44 93 PRO A N 1
ATOM 697 C CA . PRO A 1 93 ? -5.666 18.913 7.156 1.00 76.44 93 PRO A CA 1
ATOM 698 C C . PRO A 1 93 ? -5.092 17.521 6.855 1.00 76.44 93 PRO A C 1
ATOM 700 O O . PRO A 1 93 ? -5.621 16.803 6.012 1.00 76.44 93 PRO A O 1
ATOM 703 N N . GLN A 1 94 ? -4.057 17.105 7.592 1.00 74.69 94 GLN A N 1
ATOM 704 C CA . GLN A 1 94 ? -3.463 15.774 7.478 1.00 74.69 94 GLN A CA 1
ATOM 705 C C . GLN A 1 94 ? -4.440 14.666 7.891 1.00 74.69 94 GLN A C 1
ATOM 707 O O . GLN A 1 94 ? -4.601 13.691 7.160 1.00 74.69 94 GLN A O 1
ATOM 712 N N . MET A 1 95 ? -5.127 14.813 9.027 1.00 81.94 95 MET A N 1
ATOM 713 C CA . MET A 1 95 ? -6.116 13.832 9.481 1.00 81.94 95 MET A CA 1
ATOM 714 C C . MET A 1 95 ? -7.309 13.752 8.521 1.00 81.94 95 MET A C 1
ATOM 716 O O . MET A 1 95 ? -7.823 12.667 8.255 1.00 81.94 95 MET A O 1
ATOM 720 N N . GLN A 1 96 ? -7.732 14.883 7.953 1.00 85.81 96 GLN A N 1
ATOM 721 C CA . GLN A 1 96 ? -8.773 14.902 6.922 1.00 85.81 96 GLN A CA 1
ATOM 722 C C . GLN A 1 96 ? -8.319 14.193 5.639 1.00 85.81 96 GLN A C 1
ATOM 724 O O . GLN A 1 96 ? -9.068 13.372 5.115 1.00 85.81 96 GLN A O 1
ATOM 729 N N . ALA A 1 97 ? -7.076 14.406 5.197 1.00 80.44 97 ALA A N 1
ATOM 730 C CA . ALA A 1 97 ? -6.508 13.699 4.049 1.00 80.44 97 ALA A CA 1
ATOM 731 C C . ALA A 1 97 ? -6.440 12.179 4.275 1.00 80.44 97 ALA A C 1
ATOM 733 O O . ALA A 1 97 ? -6.766 11.414 3.370 1.00 80.44 97 ALA A O 1
ATOM 734 N N . ILE A 1 98 ? -6.088 11.736 5.489 1.00 84.00 98 ILE A N 1
ATOM 735 C CA . ILE A 1 98 ? -6.134 10.314 5.859 1.00 84.00 98 ILE A CA 1
ATOM 736 C C . ILE A 1 98 ? -7.568 9.799 5.734 1.00 84.00 98 ILE A C 1
ATOM 738 O O . ILE A 1 98 ? -7.807 8.846 5.002 1.00 84.00 98 ILE A O 1
ATOM 742 N N . LYS A 1 99 ? -8.548 10.444 6.378 1.00 88.94 99 LYS A N 1
ATOM 743 C CA . LYS A 1 99 ? -9.964 10.036 6.307 1.00 88.94 99 LYS A CA 1
ATOM 744 C C . LYS A 1 99 ? -10.484 9.965 4.866 1.00 88.94 99 LYS A C 1
ATOM 746 O O . LYS A 1 99 ? -11.238 9.050 4.540 1.00 88.94 99 LYS A O 1
ATOM 751 N N . ASP A 1 100 ? -10.060 10.887 4.009 1.00 88.12 100 ASP A N 1
ATOM 752 C CA . ASP A 1 100 ? -10.422 10.902 2.592 1.00 88.12 100 ASP A CA 1
ATOM 753 C C . ASP A 1 100 ? -9.772 9.764 1.805 1.00 88.12 100 ASP A C 1
ATOM 755 O O . ASP A 1 100 ? -10.466 9.089 1.044 1.00 88.12 100 ASP A O 1
ATOM 759 N N . ALA A 1 101 ? -8.493 9.467 2.047 1.00 84.25 101 ALA A N 1
ATOM 760 C CA . ALA A 1 101 ? -7.825 8.302 1.468 1.00 84.25 101 ALA A CA 1
ATOM 761 C C . ALA A 1 101 ? -8.500 6.989 1.900 1.00 84.25 101 ALA A C 1
ATOM 763 O O . ALA A 1 101 ? -8.749 6.118 1.063 1.00 84.25 101 ALA A O 1
ATOM 764 N N . ILE A 1 102 ? -8.888 6.885 3.179 1.00 87.06 102 ILE A N 1
ATOM 765 C CA . ILE A 1 102 ? -9.623 5.735 3.725 1.00 87.06 102 ILE A CA 1
ATOM 766 C C . ILE A 1 102 ? -10.935 5.526 2.954 1.00 87.06 102 ILE A C 1
ATOM 768 O O . ILE A 1 102 ? -11.262 4.416 2.537 1.00 87.06 102 ILE A O 1
ATOM 772 N N . VAL A 1 103 ? -11.705 6.598 2.754 1.00 90.00 103 VAL A N 1
ATOM 773 C CA . VAL A 1 103 ? -13.010 6.561 2.073 1.00 90.00 103 VAL A CA 1
ATOM 774 C C . VAL A 1 103 ? -12.880 6.286 0.578 1.00 90.00 103 VAL A C 1
ATOM 776 O O . VAL A 1 103 ? -13.705 5.557 0.025 1.00 90.00 103 VAL A O 1
ATOM 779 N N . ALA A 1 104 ? -11.843 6.824 -0.060 1.00 84.19 104 ALA A N 1
ATOM 780 C CA . ALA A 1 104 ? -11.521 6.553 -1.455 1.00 84.19 104 ALA A CA 1
ATOM 781 C C . ALA A 1 104 ? -11.024 5.115 -1.687 1.00 84.19 104 ALA A C 1
ATOM 783 O O . ALA A 1 104 ? -10.896 4.699 -2.835 1.00 84.19 104 ALA A O 1
ATOM 784 N N . GLY A 1 105 ? -10.733 4.357 -0.620 1.00 76.56 105 GLY A N 1
ATOM 785 C CA . GLY A 1 105 ? -10.084 3.051 -0.727 1.00 76.56 105 GLY A CA 1
ATOM 786 C C . GLY A 1 105 ? -8.630 3.149 -1.194 1.00 76.56 105 GLY A C 1
ATOM 787 O O . GLY A 1 105 ? -8.053 2.145 -1.595 1.00 76.56 105 GLY A O 1
ATOM 788 N N . ALA A 1 106 ? -8.036 4.342 -1.133 1.00 68.00 106 ALA A N 1
ATOM 789 C CA . ALA A 1 106 ? -6.675 4.638 -1.562 1.00 68.00 106 ALA A CA 1
ATOM 790 C C . ALA A 1 106 ? -5.672 4.367 -0.431 1.00 68.00 106 ALA A C 1
ATOM 792 O O . ALA A 1 106 ? -4.842 5.210 -0.092 1.00 68.00 106 ALA A O 1
ATOM 793 N N . PHE A 1 107 ? -5.782 3.199 0.199 1.00 64.75 107 PHE A N 1
ATOM 794 C CA . PHE A 1 107 ? -4.776 2.753 1.150 1.00 64.75 107 PHE A CA 1
ATOM 795 C C . PHE A 1 107 ? -3.597 2.229 0.351 1.00 64.75 107 PHE A C 1
ATOM 797 O O . PHE A 1 107 ? -3.714 1.214 -0.337 1.00 64.75 107 PHE A O 1
ATOM 804 N N . SER A 1 108 ? -2.472 2.933 0.422 1.00 63.09 108 SER A N 1
ATOM 805 C CA . SER A 1 108 ? -1.231 2.354 -0.061 1.00 63.09 108 SER A CA 1
ATOM 806 C C . SER A 1 108 ? -0.914 1.147 0.818 1.00 63.09 108 SER A C 1
ATOM 808 O O . SER A 1 108 ? -1.034 1.221 2.042 1.00 63.09 108 SER A O 1
ATOM 810 N N . LYS A 1 109 ? -0.518 0.026 0.204 1.00 66.94 109 LYS A N 1
ATOM 811 C CA . LYS A 1 109 ? 0.105 -1.076 0.955 1.00 66.94 109 LYS A CA 1
ATOM 812 C C . LYS A 1 109 ? 1.403 -0.623 1.628 1.00 66.94 109 LYS A C 1
ATOM 814 O O . LYS A 1 109 ? 1.900 -1.322 2.502 1.00 66.94 109 LYS A O 1
ATOM 819 N N . ILE A 1 110 ? 1.915 0.527 1.190 1.00 72.81 110 ILE A N 1
ATOM 820 C CA . ILE A 1 110 ? 3.057 1.204 1.754 1.00 72.81 110 ILE A CA 1
ATOM 821 C C . ILE A 1 110 ? 2.603 2.066 2.933 1.00 72.81 110 ILE A C 1
ATOM 823 O O . ILE A 1 110 ? 1.864 3.041 2.768 1.00 72.81 110 ILE A O 1
ATOM 827 N N . THR A 1 111 ? 3.050 1.716 4.133 1.00 69.62 111 THR A N 1
ATOM 828 C CA . THR A 1 111 ? 2.726 2.448 5.368 1.00 69.62 111 THR A CA 1
ATOM 829 C C . THR A 1 111 ? 3.597 3.692 5.560 1.00 69.62 111 THR A C 1
ATOM 831 O O . THR A 1 111 ? 3.139 4.709 6.085 1.00 69.62 111 THR A O 1
ATOM 834 N N . ASN A 1 112 ? 4.835 3.652 5.072 1.00 75.88 112 ASN A N 1
ATOM 835 C CA . ASN A 1 112 ? 5.794 4.740 5.100 1.00 75.88 112 ASN A CA 1
ATOM 836 C C . ASN A 1 112 ? 5.834 5.460 3.746 1.00 75.88 112 ASN A C 1
ATOM 838 O O . ASN A 1 112 ? 6.329 4.939 2.752 1.00 75.88 112 ASN A O 1
ATOM 842 N N . LYS A 1 113 ? 5.396 6.720 3.714 1.00 78.56 113 LYS A N 1
ATOM 843 C CA . LYS A 1 113 ? 5.364 7.537 2.489 1.00 78.56 113 LYS A CA 1
ATOM 844 C C . LYS A 1 113 ? 6.724 7.652 1.777 1.00 78.56 113 LYS A C 1
ATOM 846 O O . LYS A 1 113 ? 6.748 7.831 0.562 1.00 78.56 113 LYS A O 1
ATOM 851 N N . TYR A 1 114 ? 7.843 7.550 2.496 1.00 80.19 114 TYR A N 1
ATOM 852 C CA . TYR A 1 114 ? 9.183 7.561 1.894 1.00 80.19 114 TYR A CA 1
ATOM 853 C C . TYR A 1 114 ? 9.502 6.271 1.121 1.00 80.19 114 TYR A C 1
ATOM 855 O O . TYR A 1 114 ? 10.409 6.259 0.299 1.00 80.19 114 TYR A O 1
ATOM 863 N N . CYS A 1 115 ? 8.734 5.204 1.320 1.00 86.94 115 CYS A N 1
ATOM 864 C CA . CYS A 1 115 ? 8.900 3.921 0.643 1.00 86.94 115 CYS A CA 1
ATOM 865 C C . CYS A 1 115 ? 7.997 3.777 -0.593 1.00 86.94 115 CYS A C 1
ATOM 867 O O . CYS A 1 115 ? 7.973 2.728 -1.229 1.00 86.94 115 CYS A O 1
ATOM 869 N N . GLU A 1 116 ? 7.251 4.821 -0.967 1.00 88.75 116 GLU A N 1
ATOM 870 C CA . GLU A 1 116 ? 6.455 4.810 -2.195 1.00 88.75 116 GLU A CA 1
ATOM 871 C C . GLU A 1 116 ? 7.355 4.551 -3.418 1.00 88.75 116 GLU A C 1
ATOM 873 O O . GLU A 1 116 ? 8.375 5.237 -3.569 1.00 88.75 116 GLU A O 1
ATOM 878 N N . PRO A 1 117 ? 6.978 3.640 -4.341 1.00 89.81 117 PRO A N 1
ATOM 879 C CA . PRO A 1 117 ? 7.727 3.370 -5.567 1.00 89.81 117 PRO A CA 1
ATOM 880 C C . PRO A 1 117 ? 8.162 4.626 -6.317 1.00 89.81 117 PRO A C 1
ATOM 882 O O . PRO A 1 117 ? 9.283 4.707 -6.807 1.00 89.81 117 PRO A O 1
ATOM 885 N N . SER A 1 118 ? 7.300 5.643 -6.368 1.00 88.00 118 SER A N 1
ATOM 886 C CA . SER A 1 118 ? 7.610 6.919 -7.022 1.00 88.00 118 SER A CA 1
ATOM 887 C C . SER A 1 118 ? 8.806 7.630 -6.379 1.00 88.00 118 SER A C 1
ATOM 889 O O . SER A 1 118 ? 9.641 8.196 -7.083 1.00 88.00 118 SER A O 1
ATOM 891 N N . HIS A 1 119 ? 8.906 7.584 -5.047 1.00 88.12 119 HIS A N 1
ATOM 892 C CA . HIS A 1 119 ? 10.027 8.154 -4.310 1.00 88.12 119 HIS A CA 1
ATOM 893 C C . HIS A 1 119 ? 11.282 7.299 -4.488 1.00 88.12 119 HIS A C 1
ATOM 895 O O . HIS A 1 119 ? 12.315 7.819 -4.910 1.00 88.12 119 HIS A O 1
ATOM 901 N N . LEU A 1 120 ? 11.189 5.987 -4.257 1.00 90.38 120 LEU A N 1
ATOM 902 C CA . LEU A 1 120 ? 12.331 5.077 -4.364 1.00 90.38 120 LEU A CA 1
ATOM 903 C C . LEU A 1 120 ? 12.924 5.062 -5.780 1.00 90.38 120 LEU A C 1
ATOM 905 O O . LEU A 1 120 ? 14.135 5.157 -5.940 1.00 90.38 120 LEU A O 1
ATOM 909 N N . ASN A 1 121 ? 12.092 5.060 -6.824 1.00 90.19 121 ASN A N 1
ATOM 910 C CA . ASN A 1 121 ? 12.540 5.073 -8.224 1.00 90.19 121 ASN A CA 1
ATOM 911 C C . ASN A 1 121 ? 13.133 6.415 -8.682 1.00 90.19 121 ASN A C 1
ATOM 913 O O . ASN A 1 121 ? 13.688 6.511 -9.783 1.00 90.19 121 ASN A O 1
ATOM 917 N N . SER A 1 122 ? 13.033 7.458 -7.855 1.00 88.50 122 SER A N 1
ATOM 918 C CA . SER A 1 122 ? 13.694 8.744 -8.090 1.00 88.50 122 SER A CA 1
ATOM 919 C C . SER A 1 122 ? 15.099 8.828 -7.479 1.00 88.50 122 SER A C 1
ATOM 921 O O . SER A 1 122 ? 15.852 9.731 -7.843 1.00 88.50 122 SER A O 1
ATOM 923 N N . GLN A 1 123 ? 15.468 7.884 -6.604 1.00 85.69 123 GLN A N 1
ATOM 924 C CA . GLN A 1 123 ? 16.733 7.898 -5.871 1.00 85.69 123 GLN A CA 1
ATOM 925 C C . GLN A 1 123 ? 17.947 7.591 -6.770 1.00 85.69 123 GLN A C 1
ATOM 927 O O . GLN A 1 123 ? 17.842 6.827 -7.739 1.00 85.69 123 GLN A O 1
ATOM 932 N N . PRO A 1 124 ? 19.130 8.155 -6.461 1.00 82.38 124 PRO A N 1
ATOM 933 C CA . PRO A 1 124 ? 20.360 7.846 -7.179 1.00 82.38 124 PRO A CA 1
ATOM 934 C C . PRO A 1 124 ? 20.731 6.366 -7.018 1.00 82.38 124 PRO A C 1
ATOM 936 O O . PRO A 1 124 ? 20.510 5.756 -5.976 1.00 82.38 124 PRO A O 1
ATOM 939 N N . GLY A 1 125 ? 21.298 5.773 -8.070 1.00 76.62 125 GLY A N 1
ATOM 940 C CA . GLY A 1 125 ? 21.635 4.345 -8.097 1.00 76.62 125 GLY A CA 1
ATOM 941 C C . GLY A 1 125 ? 20.466 3.432 -8.479 1.00 76.62 125 GLY A C 1
ATOM 942 O O . GLY A 1 125 ? 20.703 2.284 -8.860 1.00 76.62 125 GLY A O 1
ATOM 943 N N . VAL A 1 126 ? 19.228 3.942 -8.488 1.00 78.62 126 VAL A N 1
ATOM 944 C CA . VAL A 1 126 ? 18.092 3.216 -9.055 1.00 78.62 126 VAL A CA 1
ATOM 945 C C . VAL A 1 126 ? 18.105 3.331 -10.567 1.00 78.62 126 VAL A C 1
ATOM 947 O O . VAL A 1 126 ? 18.220 4.401 -11.167 1.00 78.62 126 VAL A O 1
ATOM 950 N N . TYR A 1 127 ? 18.007 2.176 -11.198 1.00 73.75 127 TYR A N 1
ATOM 951 C CA . TYR A 1 127 ? 18.085 2.069 -12.628 1.00 73.75 127 TYR A CA 1
ATOM 952 C C . TYR A 1 127 ? 16.703 2.078 -13.274 1.00 73.75 127 TYR A C 1
ATOM 954 O O . TYR A 1 127 ? 15.815 1.372 -12.814 1.00 73.75 127 TYR A O 1
ATOM 962 N N . LYS A 1 128 ? 16.548 2.851 -14.354 1.00 74.50 128 LYS A N 1
ATOM 963 C CA . LYS A 1 128 ? 15.247 3.080 -14.994 1.00 74.50 128 LYS A CA 1
ATOM 964 C C . LYS A 1 128 ? 15.037 2.232 -16.250 1.00 74.50 128 LYS A C 1
ATOM 966 O O . LYS A 1 128 ? 13.987 1.610 -16.366 1.00 74.50 128 LYS A O 1
ATOM 971 N N . SER A 1 129 ? 16.011 2.172 -17.171 1.00 78.56 129 SER A N 1
ATOM 972 C CA . SER A 1 129 ? 15.869 1.403 -18.423 1.00 78.56 129 SER A CA 1
ATOM 973 C C . SER A 1 129 ? 17.154 1.223 -19.256 1.00 78.56 129 SER A C 1
ATOM 975 O O . SER A 1 129 ? 18.051 2.061 -19.176 1.00 78.56 129 SER A O 1
ATOM 977 N N . CYS A 1 130 ? 17.236 0.180 -20.100 1.00 74.12 130 CYS A N 1
ATOM 978 C CA . CYS A 1 130 ? 18.239 -0.013 -21.183 1.00 74.12 130 CYS A CA 1
ATOM 979 C C . CYS A 1 130 ? 17.598 -0.702 -22.384 1.00 74.12 130 CYS A C 1
ATOM 981 O O . CYS A 1 130 ? 16.481 -1.217 -22.323 1.00 74.12 130 CYS A O 1
ATOM 983 N N . ILE A 1 131 ? 18.402 -0.807 -23.439 1.00 75.25 131 ILE A N 1
ATOM 984 C CA . ILE A 1 131 ? 18.252 -1.787 -24.503 1.00 75.25 131 ILE A CA 1
ATOM 985 C C . ILE A 1 131 ? 19.107 -3.031 -24.195 1.00 75.25 131 ILE A C 1
ATOM 987 O O . ILE A 1 131 ? 20.259 -2.899 -23.791 1.00 75.25 131 ILE A O 1
ATOM 991 N N . ILE A 1 132 ? 18.563 -4.231 -24.418 1.00 66.88 132 ILE A N 1
ATOM 992 C CA . ILE A 1 132 ? 19.220 -5.539 -24.171 1.00 66.88 132 ILE A CA 1
ATOM 993 C C . ILE A 1 132 ? 20.586 -5.661 -24.871 1.00 66.88 132 ILE A C 1
ATOM 995 O O . ILE A 1 132 ? 21.503 -6.307 -24.364 1.00 66.88 132 ILE A O 1
ATOM 999 N N . ASP A 1 133 ? 20.728 -5.022 -26.032 1.00 66.06 133 ASP A N 1
ATOM 1000 C CA . ASP A 1 133 ? 21.945 -5.066 -26.842 1.00 66.06 133 ASP A CA 1
ATOM 1001 C C . ASP A 1 133 ? 23.082 -4.188 -26.279 1.00 66.06 133 ASP A C 1
ATOM 1003 O O . ASP A 1 133 ? 24.237 -4.345 -26.686 1.00 66.06 133 ASP A O 1
ATOM 1007 N N . ASP A 1 134 ? 22.790 -3.313 -25.312 1.00 68.12 134 ASP A N 1
ATOM 1008 C CA . ASP A 1 134 ? 23.768 -2.428 -24.683 1.00 68.12 134 ASP A CA 1
ATOM 1009 C C . ASP A 1 134 ? 24.736 -3.212 -23.778 1.00 68.12 134 ASP A C 1
ATOM 1011 O O . ASP A 1 134 ? 24.343 -3.973 -22.884 1.00 68.12 134 ASP A O 1
ATOM 1015 N N . ILE A 1 135 ? 26.034 -3.015 -24.013 1.00 62.09 135 ILE A N 1
ATOM 1016 C CA . ILE A 1 135 ? 27.126 -3.627 -23.251 1.00 62.09 135 ILE A CA 1
ATOM 1017 C C . ILE A 1 135 ? 27.032 -3.236 -21.772 1.00 62.09 135 ILE A C 1
ATOM 1019 O O . ILE A 1 135 ? 27.250 -4.089 -20.909 1.00 62.09 135 ILE A O 1
ATOM 1023 N N . GLU A 1 136 ? 26.636 -1.999 -21.456 1.00 60.81 136 GLU A N 1
ATOM 1024 C CA . GLU A 1 136 ? 26.471 -1.559 -20.069 1.00 60.81 136 GLU A CA 1
ATOM 1025 C C . GLU A 1 136 ? 25.337 -2.302 -19.365 1.00 60.81 136 GLU A C 1
ATOM 1027 O O . GLU A 1 136 ? 25.453 -2.617 -18.178 1.00 60.81 136 GLU A O 1
ATOM 1032 N N . CYS A 1 137 ? 24.268 -2.644 -20.088 1.00 63.06 137 CYS A N 1
ATOM 1033 C CA . CYS A 1 137 ? 23.162 -3.400 -19.515 1.00 63.06 137 CYS A CA 1
ATOM 1034 C C . CYS A 1 137 ? 23.578 -4.836 -19.168 1.00 63.06 137 CYS A C 1
ATOM 1036 O O . CYS A 1 137 ? 23.251 -5.337 -18.091 1.00 63.06 137 CYS A O 1
ATOM 1038 N N . ARG A 1 138 ? 24.388 -5.465 -20.028 1.00 58.62 138 ARG A N 1
ATOM 1039 C CA . ARG A 1 138 ? 24.930 -6.813 -19.796 1.00 58.62 138 ARG A CA 1
ATOM 1040 C C . ARG A 1 138 ? 26.007 -6.859 -18.713 1.00 58.62 138 ARG A C 1
ATOM 1042 O O . ARG A 1 138 ? 25.990 -7.758 -17.877 1.00 58.62 138 ARG A O 1
ATOM 1049 N N . GLN A 1 139 ? 26.941 -5.910 -18.715 1.00 58.00 139 GLN A N 1
ATOM 1050 C CA . GLN A 1 139 ? 28.129 -5.962 -17.855 1.00 58.00 139 GLN A CA 1
ATOM 1051 C C . GLN A 1 139 ? 27.907 -5.357 -16.465 1.00 58.00 139 GLN A C 1
ATOM 1053 O O . GLN A 1 139 ? 28.400 -5.908 -15.484 1.00 58.00 139 GLN A O 1
ATOM 1058 N N . LYS A 1 140 ? 27.153 -4.254 -16.340 1.00 53.19 140 LYS A N 1
ATOM 1059 C CA . LYS A 1 140 ? 26.987 -3.553 -15.051 1.00 53.19 140 LYS A CA 1
ATOM 1060 C C . LYS A 1 140 ? 25.813 -4.064 -14.207 1.00 53.19 140 LYS A C 1
ATOM 1062 O O . LYS A 1 140 ? 25.710 -3.672 -13.049 1.00 53.19 140 LYS A O 1
ATOM 1067 N N . LYS A 1 141 ? 24.916 -4.902 -14.750 1.00 55.38 141 LYS A N 1
ATOM 1068 C CA . LYS A 1 141 ? 23.633 -5.238 -14.083 1.00 55.38 141 LYS A CA 1
ATOM 1069 C C . LYS A 1 141 ? 23.325 -6.714 -13.924 1.00 55.38 141 LYS A C 1
ATOM 1071 O O . LYS A 1 141 ? 22.279 -7.046 -13.378 1.00 55.38 141 LYS A O 1
ATOM 1076 N N . GLN A 1 142 ? 24.234 -7.589 -14.347 1.00 53.03 142 GLN A N 1
ATOM 1077 C CA . GLN A 1 142 ? 24.146 -9.018 -14.073 1.00 53.03 142 GLN A CA 1
ATOM 1078 C C . GLN A 1 142 ? 22.804 -9.685 -14.482 1.00 53.03 142 GLN A C 1
ATOM 1080 O O . GLN A 1 142 ? 22.507 -10.764 -13.990 1.00 53.03 142 GLN A O 1
ATOM 1085 N N . ILE A 1 143 ? 22.003 -9.104 -15.385 1.00 55.06 143 ILE A N 1
ATOM 1086 C CA . ILE A 1 143 ? 20.878 -9.811 -16.017 1.00 55.06 143 ILE A CA 1
ATOM 1087 C C . ILE A 1 143 ? 21.525 -10.750 -17.033 1.00 55.06 143 ILE A C 1
ATOM 1089 O O . ILE A 1 143 ? 22.036 -10.305 -18.062 1.00 55.06 143 ILE A O 1
ATOM 1093 N N . THR A 1 144 ? 21.640 -12.032 -16.702 1.00 46.34 144 THR A N 1
ATOM 1094 C CA . THR A 1 144 ? 22.332 -12.980 -17.579 1.00 46.34 144 THR A CA 1
ATOM 1095 C C . THR A 1 144 ? 21.378 -13.555 -18.610 1.00 46.34 144 THR A C 1
ATOM 1097 O O . THR A 1 144 ? 20.191 -13.703 -18.350 1.00 46.34 144 THR A O 1
ATOM 1100 N N . ASN A 1 145 ? 21.901 -13.946 -19.777 1.00 47.59 145 ASN A N 1
ATOM 1101 C CA . ASN A 1 145 ? 21.121 -14.668 -20.790 1.00 47.59 145 ASN A CA 1
ATOM 1102 C C . ASN A 1 145 ? 20.389 -15.894 -20.207 1.00 47.59 145 ASN A C 1
ATOM 1104 O O . ASN A 1 145 ? 19.343 -16.261 -20.722 1.00 47.59 145 ASN A O 1
ATOM 1108 N N . ASN A 1 146 ? 20.886 -16.491 -19.116 1.00 45.34 146 ASN A N 1
ATOM 1109 C CA . ASN A 1 146 ? 20.233 -17.607 -18.428 1.00 45.34 146 ASN A CA 1
ATOM 1110 C C . ASN A 1 146 ? 18.865 -17.234 -17.819 1.00 45.34 146 ASN A C 1
ATOM 1112 O O . ASN A 1 146 ? 17.960 -18.061 -17.858 1.00 45.34 146 ASN A O 1
ATOM 1116 N N . ASP A 1 147 ? 18.670 -15.982 -17.386 1.00 46.69 147 ASP A N 1
ATOM 1117 C CA . ASP A 1 147 ? 17.374 -15.470 -16.905 1.00 46.69 147 ASP A CA 1
ATOM 1118 C C . ASP A 1 147 ? 16.351 -15.336 -18.059 1.00 46.69 147 ASP A C 1
ATOM 1120 O O . ASP A 1 147 ? 15.139 -15.396 -17.852 1.00 46.69 147 ASP A O 1
ATOM 1124 N N . PHE A 1 148 ? 16.842 -15.208 -19.301 1.00 45.41 148 PHE A N 1
ATOM 1125 C CA . PHE A 1 148 ? 16.044 -15.258 -20.533 1.00 45.41 148 PHE A CA 1
ATOM 1126 C C . PHE A 1 148 ? 15.863 -16.687 -21.077 1.00 45.41 148 PHE A C 1
ATOM 1128 O O . PHE A 1 148 ? 14.871 -16.965 -21.753 1.00 45.41 148 PHE A O 1
ATOM 1135 N N . GLN A 1 149 ? 16.806 -17.595 -20.803 1.00 40.53 149 GLN A N 1
ATOM 1136 C CA . GLN A 1 149 ? 16.781 -18.977 -21.295 1.00 40.53 149 GLN A CA 1
ATOM 1137 C C . GLN A 1 149 ? 15.779 -19.852 -20.528 1.00 40.53 149 GLN A C 1
ATOM 1139 O O . GLN A 1 149 ? 15.112 -20.668 -21.158 1.00 40.53 149 GLN A O 1
ATOM 1144 N N . GLU A 1 150 ? 15.590 -19.651 -19.217 1.00 41.22 150 GLU A N 1
ATOM 1145 C CA . GLU A 1 150 ? 14.599 -20.421 -18.437 1.00 41.22 150 GLU A CA 1
ATOM 1146 C C . GLU A 1 150 ? 13.138 -20.084 -18.785 1.00 41.22 150 GLU A C 1
ATOM 1148 O O . GLU A 1 150 ? 12.243 -20.890 -18.536 1.00 41.22 150 GLU A O 1
ATOM 1153 N N . LYS A 1 151 ? 12.876 -18.925 -19.407 1.00 42.81 151 LYS A N 1
ATOM 1154 C CA . LYS A 1 151 ? 11.525 -18.482 -19.804 1.00 42.81 151 LYS A CA 1
ATOM 1155 C C . LYS A 1 151 ? 11.377 -18.228 -21.311 1.00 42.81 151 LYS A C 1
ATOM 1157 O O . LYS A 1 151 ? 10.645 -17.334 -21.727 1.00 42.81 151 LYS A O 1
ATOM 1162 N N . GLY A 1 152 ? 12.029 -19.067 -22.121 1.00 39.56 152 GLY A N 1
ATOM 1163 C CA . GLY A 1 152 ? 11.617 -19.363 -23.497 1.00 39.56 152 GLY A CA 1
ATOM 1164 C C . GLY A 1 152 ? 11.627 -18.187 -24.476 1.00 39.56 152 GLY A C 1
ATOM 1165 O O . GLY A 1 152 ? 10.593 -17.877 -25.064 1.00 39.56 152 GLY A O 1
ATOM 1166 N N . LEU A 1 153 ? 12.790 -17.577 -24.722 1.00 38.56 153 LEU A N 1
ATOM 1167 C CA . LEU A 1 153 ? 12.963 -16.6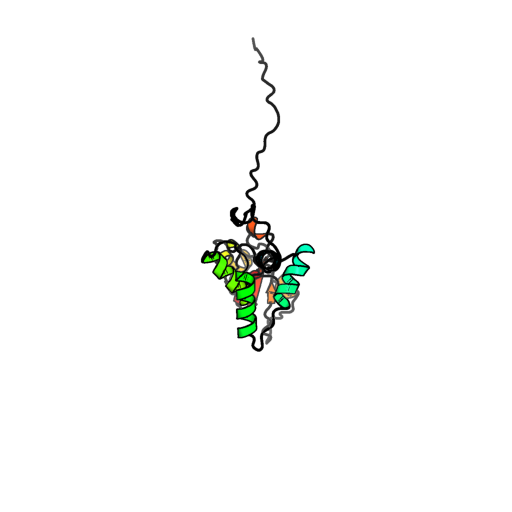77 -25.866 1.00 38.56 153 LEU A CA 1
ATOM 1168 C C . LEU A 1 153 ? 14.023 -17.212 -26.836 1.00 38.56 153 LEU A C 1
ATOM 1170 O O . LEU A 1 153 ? 15.173 -16.777 -26.856 1.00 38.56 153 LEU A O 1
ATOM 1174 N N . THR A 1 154 ? 13.614 -18.129 -27.713 1.00 37.84 154 THR A N 1
ATOM 1175 C CA . THR A 1 154 ? 14.214 -18.178 -29.048 1.00 37.84 154 THR A CA 1
ATOM 1176 C C . THR A 1 154 ? 13.911 -16.837 -29.713 1.00 37.84 154 THR A C 1
ATOM 1178 O O . THR A 1 154 ? 12.753 -16.542 -30.011 1.00 37.84 154 THR A O 1
ATOM 1181 N N . LEU A 1 155 ? 14.938 -15.998 -29.902 1.00 42.72 155 LEU A N 1
ATOM 1182 C CA . LEU A 1 155 ? 14.882 -14.797 -30.743 1.00 42.72 155 LEU A CA 1
ATOM 1183 C C . LEU A 1 155 ? 14.581 -15.225 -32.187 1.00 42.72 155 LEU A C 1
ATOM 1185 O O . LEU A 1 155 ? 15.466 -15.407 -33.016 1.00 42.72 155 LEU A O 1
ATOM 1189 N N . GLY A 1 156 ? 13.307 -15.446 -32.466 1.00 38.81 156 GLY A N 1
ATOM 1190 C CA . GLY A 1 156 ? 12.828 -15.969 -33.730 1.00 38.81 156 GLY A CA 1
ATOM 1191 C C . GLY A 1 156 ? 11.321 -15.842 -33.759 1.00 38.81 156 GLY A C 1
ATOM 1192 O O . GLY A 1 156 ? 10.615 -16.760 -33.380 1.00 38.81 156 GLY A O 1
ATOM 1193 N N . ASN A 1 157 ? 10.867 -14.671 -34.201 1.00 44.56 157 ASN A N 1
ATOM 1194 C CA . ASN A 1 157 ? 9.498 -14.339 -34.582 1.00 44.56 157 ASN A CA 1
ATOM 1195 C C . ASN A 1 157 ? 8.390 -14.594 -33.547 1.00 44.56 157 ASN A C 1
ATOM 1197 O O . ASN A 1 157 ? 7.909 -15.701 -33.360 1.00 44.56 157 ASN A O 1
ATOM 1201 N N . ARG A 1 158 ? 7.859 -13.465 -33.054 1.00 45.50 158 ARG A N 1
ATOM 1202 C CA . ARG A 1 158 ? 6.572 -13.308 -32.363 1.00 45.50 158 ARG A CA 1
ATOM 1203 C C . ARG A 1 158 ? 6.470 -14.025 -31.018 1.00 45.50 158 ARG A C 1
ATOM 1205 O O . ARG A 1 158 ? 6.100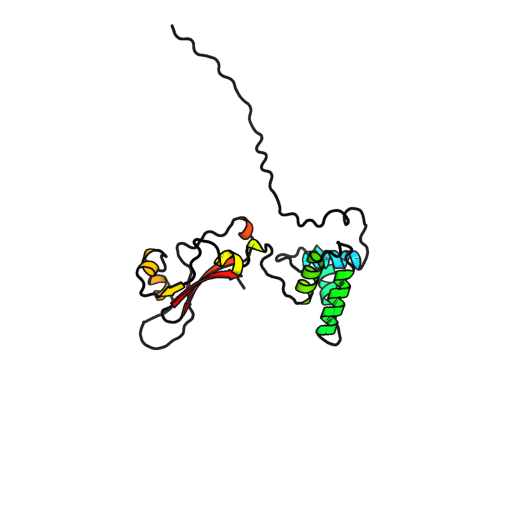 -15.184 -30.962 1.00 45.50 158 ARG A O 1
ATOM 1212 N N . LEU A 1 159 ? 6.608 -13.250 -29.942 1.00 38.22 159 LEU A N 1
ATOM 1213 C CA . LEU A 1 159 ? 5.587 -13.134 -28.894 1.00 38.22 159 LEU A CA 1
ATOM 1214 C C . LEU A 1 159 ? 5.979 -11.991 -27.947 1.00 38.22 159 LEU A C 1
ATOM 1216 O O . LEU A 1 159 ? 7.102 -11.910 -27.459 1.00 38.22 159 LEU A O 1
ATOM 1220 N N . ALA A 1 160 ? 5.047 -11.067 -27.733 1.00 43.91 160 ALA A N 1
ATOM 1221 C CA . ALA A 1 160 ? 5.173 -9.946 -26.813 1.00 43.91 160 ALA A CA 1
ATOM 1222 C C . ALA A 1 160 ? 5.045 -10.439 -25.360 1.00 43.91 160 ALA A C 1
ATOM 1224 O O . ALA A 1 160 ? 4.041 -10.184 -24.700 1.00 43.91 160 ALA A O 1
ATOM 1225 N N . ILE A 1 161 ? 6.029 -11.196 -24.878 1.00 52.28 161 ILE A N 1
ATOM 1226 C CA . ILE A 1 161 ? 6.048 -11.696 -23.502 1.00 52.28 161 ILE A CA 1
ATOM 1227 C C . ILE A 1 161 ? 6.672 -10.602 -22.640 1.00 52.28 161 ILE A C 1
ATOM 1229 O O . ILE A 1 161 ? 7.874 -10.359 -22.713 1.00 52.28 161 ILE A O 1
ATOM 1233 N N . SER A 1 162 ? 5.839 -9.907 -21.863 1.00 56.31 162 SER A N 1
ATOM 1234 C CA . SER A 1 162 ? 6.325 -9.060 -20.774 1.00 56.31 162 SER A CA 1
ATOM 1235 C C . SER A 1 162 ? 6.922 -9.984 -19.721 1.00 56.31 162 SER A C 1
ATOM 1237 O O . SER A 1 162 ? 6.191 -10.701 -19.038 1.00 56.31 162 SER A O 1
ATOM 1239 N N . LEU A 1 163 ? 8.247 -10.033 -19.651 1.00 66.44 163 LEU A N 1
ATOM 1240 C CA . LEU A 1 163 ? 8.963 -10.916 -18.740 1.00 66.44 163 LEU A CA 1
ATOM 1241 C C . LEU A 1 163 ? 9.370 -10.138 -17.492 1.00 66.44 163 LEU A C 1
ATOM 1243 O O . LEU A 1 163 ? 10.036 -9.112 -17.611 1.00 66.44 163 LEU A O 1
ATOM 1247 N N . ILE A 1 164 ? 9.000 -10.650 -16.317 1.00 69.00 164 ILE A N 1
ATOM 1248 C CA . ILE A 1 164 ? 9.471 -10.133 -15.029 1.00 69.00 164 ILE A CA 1
ATOM 1249 C C . ILE A 1 164 ? 10.792 -10.824 -14.684 1.00 69.00 164 ILE A C 1
ATOM 1251 O O . ILE A 1 164 ? 10.864 -12.057 -14.645 1.00 69.00 164 ILE A O 1
ATOM 1255 N N . LEU A 1 165 ? 11.817 -10.017 -14.439 1.00 70.19 165 LEU A N 1
ATOM 1256 C CA . LEU A 1 165 ? 13.200 -10.393 -14.176 1.00 70.19 165 LEU A CA 1
ATOM 1257 C C . LEU A 1 165 ? 13.649 -9.839 -12.822 1.00 70.19 165 LEU A C 1
ATOM 1259 O O . LEU A 1 165 ? 13.300 -8.715 -12.454 1.00 70.19 165 LEU A O 1
ATOM 1263 N N . THR A 1 166 ? 14.494 -10.600 -12.133 1.00 67.88 166 T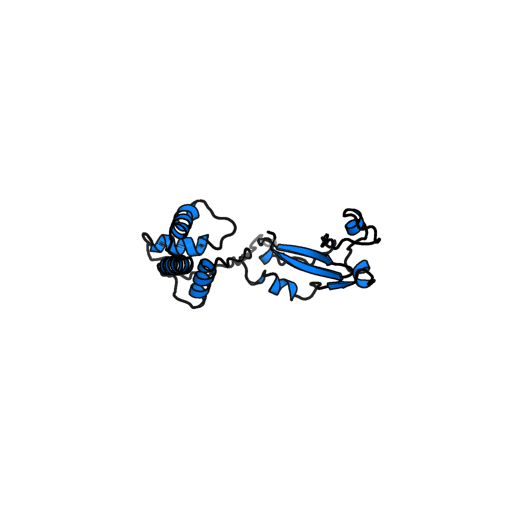HR A N 1
ATOM 1264 C CA . THR A 1 166 ? 15.159 -10.176 -10.898 1.00 67.88 166 THR A CA 1
ATOM 1265 C C . THR A 1 166 ? 16.626 -9.886 -11.220 1.00 67.88 166 THR A C 1
ATOM 1267 O O . THR A 1 166 ? 17.336 -10.791 -11.661 1.00 67.88 166 THR A O 1
ATOM 1270 N N . PRO A 1 167 ? 17.119 -8.648 -11.059 1.00 69.75 167 PRO A N 1
ATOM 1271 C CA . PRO A 1 167 ? 18.530 -8.365 -11.295 1.00 69.75 167 PRO A CA 1
ATOM 1272 C C . PRO A 1 167 ? 19.369 -9.022 -10.197 1.00 69.75 167 PRO A C 1
ATOM 1274 O O . PRO A 1 167 ? 18.969 -9.021 -9.037 1.00 69.75 167 PRO A O 1
ATOM 1277 N N . LYS A 1 168 ? 20.552 -9.553 -10.529 1.00 68.75 168 LYS A N 1
ATOM 1278 C CA . LYS A 1 168 ? 21.397 -10.215 -9.515 1.00 68.75 168 LYS A CA 1
ATOM 1279 C C . LYS A 1 168 ? 21.986 -9.245 -8.485 1.00 68.75 168 LYS A C 1
ATOM 1281 O O . LYS A 1 168 ? 22.251 -9.652 -7.363 1.00 68.75 168 LYS A O 1
ATOM 1286 N N . ASN A 1 169 ? 22.135 -7.969 -8.854 1.00 72.75 169 ASN A N 1
ATOM 1287 C CA . ASN A 1 169 ? 22.519 -6.889 -7.943 1.00 72.75 169 ASN A CA 1
ATOM 1288 C C . ASN A 1 169 ? 21.434 -5.797 -7.934 1.00 72.75 169 ASN A C 1
ATOM 1290 O O . ASN A 1 169 ? 21.599 -4.773 -8.609 1.00 72.75 169 ASN A O 1
ATOM 1294 N N . PRO A 1 170 ? 20.304 -6.005 -7.240 1.00 77.75 170 PRO A N 1
ATOM 1295 C CA . PRO A 1 170 ? 19.311 -4.955 -7.069 1.00 77.75 170 PRO A CA 1
ATOM 1296 C C . PRO A 1 170 ? 19.867 -3.839 -6.166 1.00 77.75 170 PRO A C 1
ATOM 1298 O O . PRO A 1 170 ? 20.732 -4.100 -5.325 1.00 77.75 170 PRO A O 1
ATOM 1301 N N . PRO A 1 171 ? 19.374 -2.594 -6.299 1.00 84.06 171 PRO A N 1
ATOM 1302 C CA . PRO A 1 171 ? 19.590 -1.569 -5.286 1.00 84.06 171 PRO A CA 1
ATOM 1303 C C . PRO A 1 171 ? 19.144 -2.072 -3.909 1.00 84.06 171 PRO A C 1
ATOM 1305 O O . PRO A 1 171 ? 18.147 -2.785 -3.796 1.00 84.06 171 PRO A O 1
ATOM 1308 N N . THR A 1 172 ? 19.864 -1.688 -2.858 1.00 89.00 172 THR A N 1
ATOM 1309 C CA . THR A 1 172 ? 19.483 -2.035 -1.486 1.00 89.00 172 THR A CA 1
ATOM 1310 C C . THR A 1 172 ? 18.236 -1.254 -1.082 1.00 89.00 172 THR A C 1
ATOM 1312 O O . THR A 1 172 ? 18.191 -0.033 -1.243 1.00 89.00 172 THR A O 1
ATOM 1315 N N . LEU A 1 173 ? 17.234 -1.951 -0.548 1.00 90.19 173 LEU A N 1
ATOM 1316 C CA . LEU A 1 173 ? 16.060 -1.312 0.039 1.00 90.19 173 LEU A CA 1
ATOM 1317 C C . LEU A 1 173 ? 16.476 -0.575 1.330 1.00 90.19 173 LEU A C 1
ATOM 1319 O O . LEU A 1 173 ? 17.225 -1.155 2.120 1.00 90.19 173 LEU A O 1
ATOM 1323 N N . PRO A 1 174 ? 16.038 0.676 1.573 1.00 89.88 174 PRO A N 1
ATOM 1324 C CA . PRO A 1 174 ? 16.274 1.341 2.852 1.00 89.88 174 PRO A CA 1
ATOM 1325 C C . PRO A 1 174 ? 15.704 0.517 4.012 1.00 89.88 174 PRO A C 1
ATOM 1327 O O . PRO A 1 174 ? 14.635 -0.079 3.877 1.00 89.88 174 PRO A O 1
ATOM 1330 N N . LYS A 1 175 ? 16.398 0.493 5.155 1.00 87.81 175 LYS A N 1
ATOM 1331 C CA . LYS A 1 175 ? 16.029 -0.350 6.307 1.00 87.81 175 LYS A CA 1
ATOM 1332 C C . LYS A 1 175 ? 14.624 -0.043 6.819 1.00 87.81 175 LYS A C 1
ATOM 1334 O O . LYS A 1 175 ? 13.867 -0.935 7.179 1.00 87.81 175 LYS A O 1
ATOM 1339 N N . GLU A 1 176 ? 14.255 1.230 6.798 1.00 80.75 176 GLU A N 1
ATOM 1340 C CA . GLU A 1 176 ? 12.929 1.731 7.154 1.00 80.75 176 GLU A CA 1
ATOM 1341 C C . GLU A 1 176 ? 11.806 1.266 6.210 1.00 80.75 176 GLU A C 1
ATOM 1343 O O . GLU A 1 176 ? 10.633 1.435 6.539 1.00 80.75 176 GLU A O 1
ATOM 1348 N N . CYS A 1 177 ? 12.150 0.687 5.056 1.00 85.81 177 CYS A N 1
ATOM 1349 C CA . CYS A 1 177 ? 11.224 0.148 4.065 1.00 85.81 177 CYS A CA 1
ATOM 1350 C C . CYS A 1 177 ? 11.204 -1.388 4.032 1.00 85.81 177 CYS A C 1
ATOM 1352 O O . CYS A 1 177 ? 10.387 -1.950 3.314 1.00 85.81 177 CYS A O 1
ATOM 1354 N N . GLU A 1 178 ? 12.049 -2.086 4.802 1.00 86.44 178 GLU A N 1
ATOM 1355 C CA . GLU A 1 178 ? 12.119 -3.562 4.806 1.00 86.44 178 GLU A CA 1
ATOM 1356 C C . GLU A 1 178 ? 10.815 -4.233 5.263 1.00 86.44 178 GLU A C 1
ATOM 1358 O O . GLU A 1 178 ? 10.550 -5.381 4.917 1.00 86.44 178 GLU A O 1
ATOM 1363 N N . SER A 1 179 ? 9.990 -3.517 6.032 1.00 81.38 179 SER A N 1
ATOM 1364 C CA . SER A 1 179 ? 8.663 -3.989 6.450 1.00 81.38 179 SER A CA 1
ATOM 1365 C C . SER A 1 179 ? 7.566 -3.787 5.398 1.00 81.38 179 SER A C 1
ATOM 1367 O O . SER A 1 179 ? 6.455 -4.289 5.571 1.00 81.38 179 SER A O 1
ATOM 1369 N N . GLU A 1 180 ? 7.862 -3.058 4.320 1.00 84.44 180 GLU A N 1
ATOM 1370 C CA . GLU A 1 180 ? 6.915 -2.782 3.245 1.00 84.44 180 GLU A CA 1
ATOM 1371 C C . GLU A 1 180 ? 6.919 -3.909 2.201 1.00 84.44 180 GLU A C 1
ATOM 1373 O O . GLU A 1 180 ? 7.964 -4.510 1.940 1.00 84.44 180 GLU A O 1
ATOM 1378 N N . PRO A 1 181 ? 5.778 -4.196 1.551 1.00 87.81 181 PRO A N 1
ATOM 1379 C CA . PRO A 1 181 ? 5.683 -5.219 0.512 1.00 87.81 181 PRO A CA 1
ATOM 1380 C C . PRO A 1 181 ? 6.266 -4.701 -0.809 1.00 87.81 181 PRO A C 1
ATOM 1382 O O . PRO A 1 181 ? 5.530 -4.409 -1.750 1.00 87.81 181 PRO A O 1
ATOM 1385 N N . LEU A 1 182 ? 7.584 -4.520 -0.857 1.00 90.19 182 LEU A N 1
ATOM 1386 C CA . LEU A 1 182 ? 8.308 -3.961 -1.993 1.00 90.19 182 LEU A CA 1
ATOM 1387 C C . LEU A 1 182 ? 9.333 -4.946 -2.534 1.00 90.19 182 LEU A C 1
ATOM 1389 O O . LEU A 1 182 ? 10.126 -5.523 -1.790 1.00 90.19 182 LEU A O 1
ATOM 1393 N N . SER A 1 183 ? 9.418 -5.019 -3.857 1.00 89.12 183 SER A N 1
ATOM 1394 C CA . SER A 1 183 ? 10.519 -5.702 -4.521 1.00 89.12 183 SER A CA 1
ATOM 1395 C C . SER A 1 183 ? 10.983 -4.953 -5.764 1.00 89.12 183 SER A C 1
ATOM 1397 O O . SER A 1 183 ? 10.232 -4.226 -6.418 1.00 89.12 183 SER A O 1
ATOM 1399 N N . TYR A 1 184 ? 12.277 -5.084 -6.057 1.00 86.62 184 TYR A N 1
ATOM 1400 C CA . TYR A 1 184 ? 12.892 -4.459 -7.218 1.00 86.62 184 TYR A CA 1
ATOM 1401 C C . TYR A 1 184 ? 12.821 -5.411 -8.410 1.00 86.62 184 TYR A C 1
ATOM 1403 O O . TYR A 1 184 ? 13.490 -6.449 -8.429 1.00 86.62 184 TYR A O 1
ATOM 1411 N N . LYS A 1 185 ? 12.008 -5.058 -9.405 1.00 85.19 185 LYS A N 1
ATOM 1412 C CA . LYS A 1 185 ? 11.735 -5.887 -10.584 1.00 85.19 185 LYS A CA 1
ATOM 1413 C C . LYS A 1 185 ? 12.190 -5.187 -11.849 1.00 85.19 185 LYS A C 1
ATOM 1415 O O . LYS A 1 185 ? 12.250 -3.962 -11.925 1.00 85.19 185 LYS A O 1
ATOM 1420 N N . CYS A 1 186 ? 12.504 -5.987 -12.857 1.00 81.19 186 CYS A N 1
ATOM 1421 C CA . CYS A 1 186 ? 12.791 -5.534 -14.206 1.00 81.19 186 CYS A CA 1
ATOM 1422 C C . CYS A 1 186 ? 11.797 -6.168 -15.178 1.00 81.19 186 CYS A C 1
ATOM 1424 O O . CYS A 1 186 ? 11.627 -7.381 -15.193 1.00 81.19 186 CYS A O 1
ATOM 1426 N N . HIS A 1 187 ? 11.177 -5.363 -16.026 1.00 82.00 187 HIS A N 1
ATOM 1427 C CA . HIS A 1 187 ? 10.259 -5.804 -17.068 1.00 82.00 187 HIS A CA 1
ATOM 1428 C C . HIS A 1 187 ? 10.943 -5.706 -18.421 1.00 82.00 187 HIS A C 1
ATOM 1430 O O . HIS A 1 187 ? 11.402 -4.629 -18.807 1.00 82.00 187 HIS A O 1
ATOM 1436 N N . ALA A 1 188 ? 11.002 -6.814 -19.155 1.00 74.75 188 ALA A N 1
ATOM 1437 C CA . ALA A 1 188 ? 11.465 -6.821 -20.537 1.00 74.75 188 ALA A CA 1
ATOM 1438 C C . ALA A 1 188 ? 10.274 -6.723 -21.497 1.00 74.75 188 ALA A C 1
ATOM 1440 O O . ALA A 1 188 ? 9.343 -7.526 -21.435 1.00 74.75 188 ALA A O 1
ATOM 1441 N N . LYS A 1 189 ? 10.319 -5.754 -22.417 1.00 75.94 189 LYS A N 1
ATOM 1442 C CA . LYS A 1 189 ? 9.332 -5.568 -23.485 1.00 75.94 189 LYS A CA 1
ATOM 1443 C C . LYS A 1 189 ? 10.040 -5.277 -24.805 1.00 75.94 189 LYS A C 1
ATOM 1445 O O . LYS A 1 189 ? 10.631 -4.214 -25.007 1.00 75.94 189 LYS A O 1
ATOM 1450 N N . GLY A 1 190 ? 9.962 -6.224 -25.737 1.00 74.81 190 GLY A N 1
ATOM 1451 C CA . GLY A 1 190 ? 10.719 -6.149 -26.987 1.00 74.81 190 GLY A CA 1
ATOM 1452 C C . GLY A 1 190 ? 12.221 -6.164 -26.701 1.00 74.81 190 GLY A C 1
ATOM 1453 O O . GLY A 1 190 ? 12.720 -7.120 -26.120 1.00 74.81 190 GLY A O 1
ATOM 1454 N N . ARG A 1 191 ? 12.934 -5.099 -27.089 1.00 73.56 191 ARG A N 1
ATOM 1455 C CA . ARG A 1 191 ? 14.367 -4.927 -26.782 1.00 73.56 191 ARG A CA 1
ATOM 1456 C C . ARG A 1 191 ? 14.643 -4.043 -25.567 1.00 73.56 191 ARG A C 1
ATOM 1458 O O . ARG A 1 191 ? 15.804 -3.869 -25.216 1.00 73.56 191 ARG A O 1
ATOM 1465 N N . GLY A 1 192 ? 13.610 -3.452 -24.969 1.00 75.50 192 GLY A N 1
ATOM 1466 C CA . GLY A 1 192 ? 13.745 -2.584 -23.805 1.00 75.50 192 GLY A CA 1
ATOM 1467 C C . GLY A 1 192 ? 13.587 -3.366 -22.508 1.00 75.50 192 GLY A C 1
ATOM 1468 O O . GLY A 1 192 ? 12.695 -4.206 -22.403 1.00 75.50 192 GLY A O 1
ATOM 1469 N N . ILE A 1 193 ? 14.421 -3.059 -21.521 1.00 78.12 193 ILE A N 1
ATOM 1470 C CA . ILE A 1 193 ? 14.225 -3.457 -20.126 1.00 78.12 193 ILE A CA 1
ATOM 1471 C C . ILE A 1 193 ? 13.959 -2.188 -19.324 1.00 78.12 193 ILE A C 1
ATOM 1473 O O . ILE A 1 193 ? 14.694 -1.213 -19.481 1.00 78.12 193 ILE A O 1
ATOM 1477 N N . SER A 1 194 ? 12.951 -2.203 -18.457 1.00 84.38 194 SER A N 1
ATOM 1478 C CA . SER A 1 194 ? 12.692 -1.157 -17.462 1.00 84.38 194 SER A CA 1
ATOM 1479 C C . SER A 1 194 ? 12.685 -1.751 -16.065 1.00 84.38 194 SER A C 1
ATOM 1481 O O . SER A 1 194 ? 12.043 -2.776 -15.868 1.00 84.38 194 SER A O 1
ATOM 1483 N N . CYS A 1 195 ? 13.350 -1.121 -15.103 1.00 85.19 195 CYS A N 1
ATOM 1484 C CA . CYS A 1 195 ? 13.415 -1.628 -13.734 1.00 85.19 195 CYS A CA 1
ATOM 1485 C C . CYS A 1 195 ? 12.910 -0.602 -12.725 1.00 85.19 195 CYS A C 1
ATOM 1487 O O . CYS A 1 195 ? 12.996 0.605 -12.958 1.00 85.19 195 CYS A O 1
ATOM 1489 N N . GLY A 1 196 ? 12.418 -1.084 -11.591 1.00 88.44 196 GLY A N 1
ATOM 1490 C CA . GLY A 1 196 ? 11.911 -0.239 -10.524 1.00 88.44 196 GLY A CA 1
ATOM 1491 C C . GLY A 1 196 ? 11.509 -1.034 -9.289 1.00 88.44 196 GLY A C 1
ATOM 1492 O O . GLY A 1 196 ? 11.289 -2.241 -9.341 1.00 88.44 196 GLY A O 1
ATOM 1493 N N . TRP A 1 197 ? 11.423 -0.326 -8.170 1.00 90.94 197 TRP A N 1
ATOM 1494 C CA . TRP A 1 197 ? 10.679 -0.757 -6.998 1.00 90.94 197 TRP A CA 1
ATOM 1495 C C . TRP A 1 197 ? 9.199 -0.783 -7.337 1.00 90.94 197 TRP A C 1
ATOM 1497 O O . TRP A 1 197 ? 8.675 0.184 -7.895 1.00 90.94 197 TRP A O 1
ATOM 1507 N N . GLU A 1 198 ? 8.549 -1.881 -6.989 1.00 89.62 198 GLU A N 1
ATOM 1508 C CA . GLU A 1 198 ? 7.130 -2.125 -7.203 1.00 89.62 198 GLU A CA 1
ATOM 1509 C C . GLU A 1 198 ? 6.528 -2.696 -5.927 1.00 89.62 198 GLU A C 1
ATOM 1511 O O . GLU A 1 198 ? 7.206 -3.375 -5.156 1.00 89.62 198 GLU A O 1
ATOM 1516 N N . VAL A 1 199 ? 5.248 -2.405 -5.711 1.00 88.62 199 VAL A N 1
ATOM 1517 C CA . VAL A 1 199 ? 4.492 -2.996 -4.611 1.00 88.62 199 VAL A CA 1
ATOM 1518 C C . VAL A 1 199 ? 4.105 -4.417 -5.004 1.00 88.62 199 VAL A C 1
ATOM 1520 O O . VAL A 1 199 ? 3.535 -4.624 -6.076 1.00 88.62 199 VAL A O 1
ATOM 1523 N N . ASP A 1 200 ? 4.391 -5.389 -4.146 1.00 82.31 200 ASP A N 1
ATOM 1524 C CA . ASP A 1 200 ? 3.953 -6.765 -4.345 1.00 82.31 200 ASP A CA 1
ATOM 1525 C C . ASP A 1 200 ? 2.429 -6.877 -4.147 1.00 82.31 200 ASP A C 1
ATOM 1527 O O . ASP A 1 200 ? 1.864 -6.397 -3.154 1.00 82.31 200 ASP A O 1
ATOM 1531 N N . GLU A 1 201 ? 1.743 -7.451 -5.143 1.00 69.38 201 GLU A N 1
ATOM 1532 C CA . GLU A 1 201 ? 0.292 -7.713 -5.134 1.00 69.38 201 GLU A CA 1
ATOM 1533 C C . GLU A 1 201 ? -0.120 -8.811 -4.147 1.00 69.38 201 GLU A C 1
ATOM 1535 O O . GLU A 1 201 ? 0.655 -9.760 -3.917 1.00 69.38 201 GLU A O 1
#

pLDDT: mean 72.46, std 17.84, range [37.84, 96.0]

InterPro domains:
  IPR009989 TrbM [PF07424] (35-129)

Organism: NCBI:txid2561898

Secondary structure (DSSP, 8-state):
---------------------------SSSTTS---HHHHHHHHHHHHSS-SS--GGGHHHHHHHHH---SSHHHHHHHHHHHHTTS-S---HHHHHHHHHHHHT---S-SSGGG-HHHHTTSTT---EEETT-HHHHHHS---HHHHHTTT--SSS-----EEE--SSPPPPPGGGTTSSEEEEEEEETTEEEEEEEE--

Sequence (201 aa):
MKKSLFMLSLASALALSANQNLELPLSQNLANQTLQGDQKSACEAILCLPASSRPSECKPSVKKYFSIIGKKPSDTANKRKQFLNKCPADNTPQMQAIKDAIVAGAFSKITNKYCEPSHLNSQPGVYKSCIIDDIECRQKKQITNNDFQEKGLTLGNRLAISLILTPKNPPTLPKECESEPLSYKCHAKGRGISCGWEVDE

Foldseek 3Di:
DDDDDDDDDDDDDDPPPPPPDPPPPLPDPVPPDPDDDLQVLLVLCLVQLLDPDHDPVSVVSVVVLVVQDDPDLVRNLVVSLVSNVSHVSPPDPVSSVSSNCSSVVVRDLQPDPCLPQVNQCVDPPRFFKDFQPDPCCVPVFQQDCVQVVVVDDPVDDDDQDFDKDATPDHPDDPPVCPPGQWDWIWTDGDRMITITIDHDD